Protein AF-0000000076627789 (afdb_homodimer)

Nearest PDB structures (foldseek):
  3mxz-assembly1_A  TM=9.387E-01  e=3.755E-05  Arabidopsis thaliana
  1h7c-assembly1_A  TM=8.375E-01  e=5.832E-05  Homo sapiens
  8i4v-assembly1_B  TM=6.521E-01  e=8.371E-01  Saccharomyces cerevisiae S288C
  6b87-assembly1_A-2  TM=7.604E-01  e=2.966E+00  synthetic construct
  8aud-assembly2_B  TM=5.319E-01  e=3.906E+00  Corynebacterium glutamicum ATCC 13032

pLDDT: mean 92.76, std 5.76, range [71.94, 98.75]

Structure (mmCIF, N/CA/C/O backbone):
data_AF-0000000076627789-model_v1
#
loop_
_entity.id
_entity.type
_entity.pdbx_description
1 polymer 'Tubulin-specific chaperone A'
#
loop_
_atom_site.group_PDB
_atom_site.id
_atom_site.type_symbol
_atom_site.label_atom_id
_atom_site.label_alt_id
_atom_site.label_comp_id
_atom_site.label_asym_id
_atom_site.label_entity_id
_atom_site.label_seq_id
_atom_site.pdbx_PDB_ins_code
_atom_site.Cartn_x
_atom_site.Cartn_y
_atom_site.Cartn_z
_atom_site.occupancy
_atom_site.B_iso_or_equiv
_atom_site.auth_seq_id
_atom_site.auth_comp_id
_atom_site.auth_asym_id
_atom_site.auth_atom_id
_atom_site.pdbx_PDB_model_num
ATOM 1 N N . MET A 1 1 ? -7.152 37.188 28.281 1 74.44 1 MET A N 1
ATOM 2 C CA . MET A 1 1 ? -6.121 36.188 28.562 1 74.44 1 MET A CA 1
ATOM 3 C C . MET A 1 1 ? -6.594 34.781 28.188 1 74.44 1 MET A C 1
ATOM 5 O O . MET A 1 1 ? -5.883 34.062 27.5 1 74.44 1 MET A O 1
ATOM 9 N N . ASP A 1 2 ? -7.867 34.344 28.328 1 82.38 2 ASP A N 1
ATOM 10 C CA . ASP A 1 2 ? -8.414 33 28.078 1 82.38 2 ASP A CA 1
ATOM 11 C C . ASP A 1 2 ? -8.562 32.75 26.578 1 82.38 2 ASP A C 1
ATOM 13 O O . ASP A 1 2 ? -8.289 31.641 26.109 1 82.38 2 ASP A O 1
ATOM 17 N N . ILE A 1 3 ? -8.898 33.844 25.828 1 81.31 3 ILE A N 1
ATOM 18 C CA . ILE A 1 3 ? -9.141 33.688 24.406 1 81.31 3 ILE A CA 1
ATOM 19 C C . ILE A 1 3 ? -7.816 33.438 23.688 1 81.31 3 ILE A C 1
ATOM 21 O O . ILE A 1 3 ? -7.75 32.625 22.766 1 81.31 3 ILE A O 1
ATOM 25 N N . ILE A 1 4 ? -6.785 34.125 24.141 1 77.81 4 ILE A N 1
ATOM 26 C CA . ILE A 1 4 ? -5.469 33.969 23.531 1 77.81 4 ILE A CA 1
ATOM 27 C C . ILE A 1 4 ? -4.961 32.531 23.766 1 77.81 4 ILE A C 1
ATOM 29 O O . ILE A 1 4 ? -4.434 31.906 22.844 1 77.81 4 ILE A O 1
ATOM 33 N N . TYR A 1 5 ? -5.098 32.031 24.938 1 80.94 5 TYR A N 1
ATOM 34 C CA . TYR A 1 5 ? -4.664 30.672 25.266 1 80.94 5 TYR A CA 1
ATOM 35 C C . TYR A 1 5 ? -5.422 29.641 24.438 1 80.94 5 TYR A C 1
ATOM 37 O O . TYR A 1 5 ? -4.84 28.672 23.969 1 80.94 5 TYR A O 1
ATOM 45 N N . LYS A 1 6 ? -6.672 29.891 24.312 1 81 6 LYS A N 1
ATOM 46 C CA . LYS A 1 6 ? -7.496 28.969 23.516 1 81 6 LYS A CA 1
ATOM 47 C C . LYS A 1 6 ? -7.074 28.984 22.047 1 81 6 LYS A C 1
ATOM 49 O O . LYS A 1 6 ? -7.035 27.922 21.406 1 81 6 LYS A O 1
ATOM 54 N N . MET A 1 7 ? -6.781 30.094 21.484 1 81.44 7 MET A N 1
ATOM 55 C CA . MET A 1 7 ? -6.344 30.203 20.094 1 81.44 7 MET A CA 1
ATOM 56 C C . MET A 1 7 ? -5 29.5 19.891 1 81.44 7 MET A C 1
ATOM 58 O O . MET A 1 7 ? -4.785 28.844 18.875 1 81.44 7 MET A O 1
ATOM 62 N N . GLU A 1 8 ? -4.188 29.703 20.859 1 83.69 8 GLU A N 1
ATOM 63 C CA . GLU A 1 8 ? -2.877 29.078 20.797 1 83.69 8 GLU A CA 1
ATOM 64 C C . GLU A 1 8 ? -2.996 27.547 20.828 1 83.69 8 GLU A C 1
ATOM 66 O O . GLU A 1 8 ? -2.305 26.859 20.094 1 83.69 8 GLU A O 1
ATOM 71 N N . ALA A 1 9 ? -3.848 27.078 21.766 1 86.44 9 ALA A N 1
ATOM 72 C CA . ALA A 1 9 ? -4.09 25.641 21.844 1 86.44 9 ALA A CA 1
ATOM 73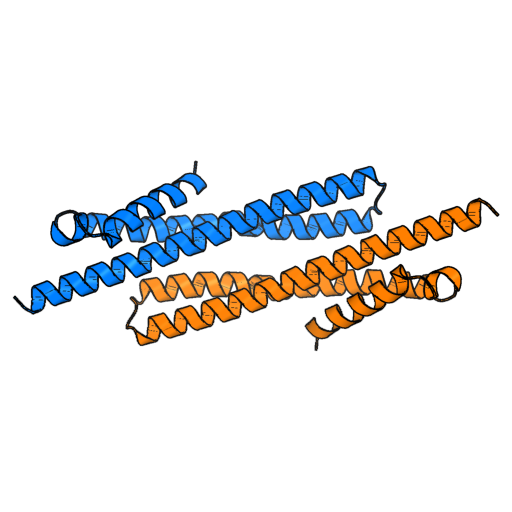 C C . ALA A 1 9 ? -4.691 25.125 20.547 1 86.44 9 ALA A C 1
ATOM 75 O O . ALA A 1 9 ? -4.316 24.047 20.062 1 86.44 9 ALA A O 1
ATOM 76 N N . ASP A 1 10 ? -5.523 25.891 19.984 1 87.81 10 ASP A N 1
ATOM 77 C CA . ASP A 1 10 ? -6.148 25.531 18.719 1 87.81 10 ASP A CA 1
ATOM 78 C C . ASP A 1 10 ? -5.121 25.5 17.578 1 87.81 10 ASP A C 1
ATOM 80 O O . ASP A 1 10 ? -5.152 24.609 16.734 1 87.81 10 ASP A O 1
ATOM 84 N N . ASN A 1 11 ? -4.254 26.469 17.625 1 91.75 11 ASN A N 1
ATOM 85 C CA . ASN A 1 11 ? -3.232 26.531 16.594 1 91.75 11 ASN A CA 1
ATOM 86 C C . ASN A 1 11 ? -2.254 25.359 16.703 1 91.75 11 ASN A C 1
ATOM 88 O O . ASN A 1 11 ? -1.827 24.812 15.688 1 91.75 11 ASN A O 1
ATOM 92 N N . LYS A 1 12 ? -1.924 25 17.906 1 93.25 12 LYS A N 1
ATOM 93 C CA . LYS A 1 12 ? -1.046 23.844 18.094 1 93.25 12 LYS A CA 1
ATOM 94 C C . LYS A 1 12 ? -1.721 22.562 17.625 1 93.25 12 LYS A C 1
ATOM 96 O O . LYS A 1 12 ? -1.08 21.703 17.016 1 93.25 12 LYS A O 1
ATOM 101 N N . ARG A 1 13 ? -2.943 22.5 17.938 1 90.69 13 ARG A N 1
ATOM 102 C CA . ARG A 1 13 ? -3.717 21.344 17.484 1 90.69 13 ARG A CA 1
ATOM 103 C C . ARG A 1 13 ? -3.76 21.281 15.953 1 90.69 13 ARG A C 1
ATOM 105 O O . ARG A 1 13 ? -3.557 20.219 15.367 1 90.69 13 ARG A O 1
ATOM 112 N N . GLN A 1 14 ? -3.992 22.359 15.352 1 91.69 14 GLN A N 1
ATOM 113 C CA . GLN A 1 14 ? -4.035 22.422 13.891 1 91.69 14 GLN A CA 1
ATOM 114 C C . GLN A 1 14 ? -2.676 22.078 13.289 1 91.69 14 GLN A C 1
ATOM 116 O O . GLN A 1 14 ? -2.604 21.375 12.273 1 91.69 14 GLN A O 1
ATOM 121 N N . LEU A 1 15 ? -1.685 22.578 13.961 1 95.69 15 LEU A N 1
ATOM 122 C CA . LEU A 1 15 ? -0.334 22.266 13.508 1 95.69 15 LEU A CA 1
ATOM 123 C C . LEU A 1 15 ? -0.098 20.75 13.516 1 95.69 15 LEU A C 1
ATOM 125 O O . LEU A 1 15 ? 0.427 20.203 12.555 1 95.69 15 LEU A O 1
ATOM 129 N N . LYS A 1 16 ? -0.512 20.156 14.562 1 94.06 16 LYS A N 1
ATOM 130 C CA . LYS A 1 16 ? -0.345 18.719 14.703 1 94.06 16 LYS A CA 1
ATOM 131 C C . LYS A 1 16 ? -1.12 17.969 13.625 1 94.06 16 LYS A C 1
ATOM 133 O O . LYS A 1 16 ? -0.612 17.016 13.039 1 94.06 16 LYS A O 1
ATOM 138 N N . ILE A 1 17 ? -2.258 18.422 13.297 1 92.81 17 ILE A N 1
ATOM 139 C CA . ILE A 1 17 ? -3.115 17.75 12.32 1 92.81 17 ILE A CA 1
ATOM 140 C C . ILE A 1 17 ? -2.488 17.859 10.93 1 92.81 17 ILE A C 1
ATOM 142 O O . ILE A 1 17 ? -2.357 16.859 10.219 1 92.81 17 ILE A O 1
ATOM 146 N N . LYS A 1 18 ? -2.115 19.031 10.594 1 93.69 18 LYS A N 1
ATOM 147 C CA . LYS A 1 18 ? -1.531 19.25 9.273 1 93.69 18 LYS A CA 1
ATOM 148 C C . LYS A 1 18 ? -0.208 18.5 9.133 1 93.69 18 LYS A C 1
ATOM 150 O O . LYS A 1 18 ? 0.071 17.922 8.078 1 93.69 18 LYS A O 1
ATOM 155 N N . SER A 1 19 ? 0.601 18.5 10.188 1 97 19 SER A N 1
ATOM 156 C CA . SER A 1 19 ? 1.847 17.75 10.164 1 97 19 SER A CA 1
ATOM 157 C C . SER A 1 19 ? 1.58 16.25 10.008 1 97 19 SER A C 1
ATOM 159 O O . SER A 1 19 ? 2.283 15.562 9.258 1 97 19 SER A O 1
ATOM 161 N N . GLY A 1 20 ? 0.561 15.773 10.75 1 93.88 20 GLY A N 1
ATOM 162 C CA . GLY A 1 20 ? 0.185 14.375 10.648 1 93.88 20 GLY A CA 1
ATOM 163 C C . GLY A 1 20 ? -0.181 13.961 9.234 1 93.88 20 GLY A C 1
ATOM 164 O O . GLY A 1 20 ? 0.205 12.883 8.773 1 93.88 20 GLY A O 1
ATOM 165 N N . VAL A 1 21 ? -0.88 14.773 8.531 1 92.75 21 VAL A N 1
ATOM 166 C CA . VAL A 1 21 ? -1.272 14.5 7.152 1 92.75 21 VAL A CA 1
ATOM 167 C C . VAL A 1 21 ? -0.029 14.375 6.277 1 92.75 21 VAL A C 1
ATOM 169 O O . VAL A 1 21 ? 0.101 13.414 5.508 1 92.75 21 VAL A O 1
ATOM 172 N N . VAL A 1 22 ? 0.9 15.336 6.402 1 96.94 22 VAL A N 1
ATOM 173 C CA . VAL A 1 22 ? 2.129 15.32 5.617 1 96.94 22 VAL A CA 1
ATOM 174 C C . VAL A 1 22 ? 2.924 14.055 5.926 1 96.94 22 VAL A C 1
ATOM 176 O O . VAL A 1 22 ? 3.4 13.375 5.012 1 96.94 22 VAL A O 1
ATOM 179 N N . LYS A 1 23 ? 3.01 13.711 7.195 1 97.12 23 LYS A N 1
ATOM 180 C CA . LYS A 1 23 ? 3.748 12.523 7.621 1 97.12 23 LYS A CA 1
ATOM 181 C C . LYS A 1 23 ? 3.145 11.258 7.023 1 97.12 23 LYS A C 1
ATOM 183 O O . LYS A 1 23 ? 3.867 10.398 6.512 1 97.12 23 LYS A O 1
ATOM 188 N N . ARG A 1 24 ? 1.858 11.195 7.059 1 93.31 24 ARG A N 1
ATOM 189 C CA . ARG A 1 24 ? 1.157 10.008 6.57 1 93.31 24 ARG A CA 1
ATOM 190 C C . ARG A 1 24 ? 1.341 9.844 5.066 1 93.31 24 ARG A C 1
ATOM 192 O O . ARG A 1 24 ? 1.606 8.742 4.586 1 93.31 24 ARG A O 1
ATOM 199 N N . ILE A 1 25 ? 1.238 10.906 4.285 1 94.75 25 ILE A N 1
ATOM 200 C CA . ILE A 1 25 ? 1.375 10.812 2.834 1 94.75 25 ILE A CA 1
ATOM 201 C C . ILE A 1 25 ? 2.824 10.508 2.471 1 94.75 25 ILE A C 1
ATOM 203 O O . ILE A 1 25 ? 3.088 9.758 1.524 1 94.75 25 ILE A O 1
ATOM 207 N N . THR A 1 26 ? 3.719 11.047 3.275 1 97.75 26 THR A N 1
ATOM 208 C CA . THR A 1 26 ? 5.129 10.727 3.07 1 97.75 26 THR A CA 1
ATOM 209 C C . THR A 1 26 ? 5.375 9.234 3.248 1 97.75 26 THR A C 1
ATOM 211 O O . THR A 1 26 ? 6.039 8.602 2.42 1 97.75 26 THR A O 1
ATOM 214 N N . ARG A 1 27 ? 4.777 8.688 4.266 1 95.25 27 ARG A N 1
ATOM 215 C CA . ARG A 1 27 ? 4.922 7.254 4.512 1 95.25 27 ARG A CA 1
ATOM 216 C C . ARG A 1 27 ? 4.309 6.438 3.383 1 95.25 27 ARG A C 1
ATOM 218 O O . ARG A 1 27 ? 4.848 5.398 2.994 1 95.25 27 ARG A O 1
ATOM 225 N N . GLU A 1 28 ? 3.154 6.895 2.945 1 92.69 28 GLU A N 1
ATOM 226 C CA . GLU A 1 28 ? 2.529 6.227 1.806 1 92.69 28 GLU A CA 1
ATOM 227 C C . GLU A 1 28 ? 3.463 6.207 0.598 1 92.69 28 GLU A C 1
ATOM 229 O O . GLU A 1 28 ? 3.676 5.156 -0.012 1 92.69 28 GLU A O 1
ATOM 234 N N . HIS A 1 29 ? 4.039 7.328 0.292 1 95.88 29 HIS A N 1
ATOM 235 C CA . HIS A 1 29 ? 4.996 7.426 -0.803 1 95.88 29 HIS A CA 1
ATOM 236 C C . HIS A 1 29 ? 6.168 6.469 -0.602 1 95.88 29 HIS A C 1
ATOM 238 O O . HIS A 1 29 ? 6.512 5.703 -1.507 1 95.88 29 HIS A O 1
ATOM 244 N N . ASP A 1 30 ? 6.711 6.453 0.547 1 96.62 30 ASP A N 1
ATOM 245 C CA . ASP A 1 30 ? 7.875 5.617 0.84 1 96.62 30 ASP A CA 1
ATOM 246 C C . ASP A 1 30 ? 7.527 4.137 0.723 1 96.62 30 ASP A C 1
ATOM 248 O O . ASP A 1 30 ? 8.344 3.338 0.253 1 96.62 30 ASP A O 1
ATOM 252 N N . SER A 1 31 ? 6.383 3.809 1.169 1 93.5 31 SER A N 1
ATOM 253 C CA . SER A 1 31 ? 5.918 2.43 1.051 1 93.5 31 SER A CA 1
ATOM 254 C C . SER A 1 31 ? 5.84 1.994 -0.408 1 93.5 31 SER A C 1
ATOM 256 O O . SER A 1 31 ? 6.266 0.89 -0.756 1 93.5 31 SER A O 1
ATOM 258 N N . TYR A 1 32 ? 5.309 2.881 -1.254 1 93.56 32 TYR A N 1
ATOM 259 C CA . TYR A 1 32 ? 5.215 2.557 -2.674 1 93.56 32 TYR A CA 1
ATOM 260 C C . TYR A 1 32 ? 6.598 2.391 -3.291 1 93.56 32 TYR A C 1
ATOM 262 O O . TYR A 1 32 ? 6.816 1.489 -4.102 1 93.56 32 TYR A O 1
ATOM 270 N N . GLN A 1 33 ? 7.516 3.199 -2.887 1 96.06 33 GLN A N 1
ATOM 271 C CA . GLN A 1 33 ? 8.883 3.086 -3.398 1 96.06 33 GLN A CA 1
ATOM 272 C C . GLN A 1 33 ? 9.5 1.742 -3.021 1 96.06 33 GLN A C 1
ATOM 274 O O . GLN A 1 33 ? 10.125 1.087 -3.854 1 96.06 33 GLN A O 1
ATOM 279 N N . LYS A 1 34 ? 9.281 1.37 -1.771 1 96.19 34 LYS A N 1
ATOM 280 C CA . LYS A 1 34 ? 9.789 0.083 -1.311 1 96.19 34 LYS A CA 1
ATOM 281 C C . LYS A 1 34 ? 9.156 -1.069 -2.086 1 96.19 34 LYS A C 1
ATOM 283 O O . LYS A 1 34 ? 9.844 -2.014 -2.479 1 96.19 34 LYS A O 1
ATOM 288 N N . GLU A 1 35 ? 7.855 -0.955 -2.303 1 93.12 35 GLU A N 1
ATOM 289 C CA . GLU A 1 35 ? 7.152 -1.984 -3.061 1 93.12 35 GLU A CA 1
ATOM 290 C C . GLU A 1 35 ? 7.672 -2.068 -4.492 1 93.12 35 GLU A C 1
ATOM 292 O O . GLU A 1 35 ? 7.855 -3.162 -5.031 1 93.12 35 GLU A O 1
ATOM 297 N N . ILE A 1 36 ? 7.91 -0.986 -5.094 1 95.75 36 ILE A N 1
ATOM 298 C CA . ILE A 1 36 ? 8.43 -0.934 -6.457 1 95.75 36 ILE A CA 1
ATOM 299 C C . ILE A 1 36 ? 9.766 -1.668 -6.531 1 95.75 36 ILE A C 1
ATOM 301 O O . ILE A 1 36 ? 9.961 -2.521 -7.398 1 95.75 36 ILE A O 1
ATOM 305 N N . GLN A 1 37 ? 10.617 -1.362 -5.59 1 97 37 GLN A N 1
ATOM 306 C CA . GLN A 1 37 ? 11.93 -2 -5.59 1 97 37 GLN A CA 1
ATOM 307 C C . GLN A 1 37 ? 11.805 -3.508 -5.375 1 97 37 GLN A C 1
ATOM 309 O O . GLN A 1 37 ? 12.477 -4.289 -6.051 1 97 37 GLN A O 1
ATOM 314 N N . LYS A 1 38 ? 10.977 -3.896 -4.465 1 94.69 38 LYS A N 1
ATOM 315 C CA . LYS A 1 38 ? 10.75 -5.316 -4.203 1 94.69 38 LYS A CA 1
ATOM 316 C C . LYS A 1 38 ? 10.258 -6.031 -5.457 1 94.69 38 LYS A C 1
ATOM 318 O O . LYS A 1 38 ? 10.719 -7.133 -5.77 1 94.69 38 LYS A O 1
ATOM 323 N N . ASP A 1 39 ? 9.297 -5.398 -6.215 1 93.38 39 ASP A N 1
ATOM 324 C CA . ASP A 1 39 ? 8.727 -6.004 -7.418 1 93.38 39 ASP A CA 1
ATOM 325 C C . ASP A 1 39 ? 9.766 -6.082 -8.539 1 93.38 39 ASP A C 1
ATOM 327 O O . ASP A 1 39 ? 9.82 -7.074 -9.266 1 93.38 39 ASP A O 1
ATOM 331 N N . LYS A 1 40 ? 10.562 -5.07 -8.609 1 95.88 40 LYS A N 1
ATOM 332 C CA . LYS A 1 40 ? 11.633 -5.102 -9.609 1 95.88 40 LYS A CA 1
ATOM 333 C C . LYS A 1 40 ? 12.602 -6.254 -9.336 1 95.88 40 LYS A C 1
ATOM 335 O O . LYS A 1 40 ? 12.977 -6.98 -10.258 1 95.88 40 LYS A O 1
ATOM 340 N N . ASP A 1 41 ? 12.93 -6.457 -8.062 1 95.5 41 ASP A N 1
ATOM 341 C CA . ASP A 1 41 ? 13.805 -7.559 -7.68 1 95.5 41 ASP A CA 1
ATOM 342 C C . ASP A 1 41 ? 13.164 -8.906 -7.988 1 95.5 41 ASP A C 1
ATOM 344 O O . ASP A 1 41 ? 13.836 -9.828 -8.453 1 95.5 41 ASP A O 1
ATOM 348 N N . ARG A 1 42 ? 11.891 -8.969 -7.766 1 91.44 42 ARG A N 1
ATOM 349 C CA . ARG A 1 42 ? 11.148 -10.203 -8.023 1 91.44 42 ARG A CA 1
ATOM 350 C C . ARG A 1 42 ? 11.133 -10.523 -9.516 1 91.44 42 ARG A C 1
ATOM 352 O O . ARG A 1 42 ? 11.344 -11.672 -9.914 1 91.44 42 ARG A O 1
ATOM 359 N N . ILE A 1 43 ? 10.898 -9.531 -10.32 1 93.5 43 ILE A N 1
ATOM 360 C CA . ILE A 1 43 ? 10.859 -9.695 -11.766 1 93.5 43 ILE A CA 1
ATOM 361 C C . ILE A 1 43 ? 12.227 -10.148 -12.273 1 93.5 43 ILE A C 1
ATOM 36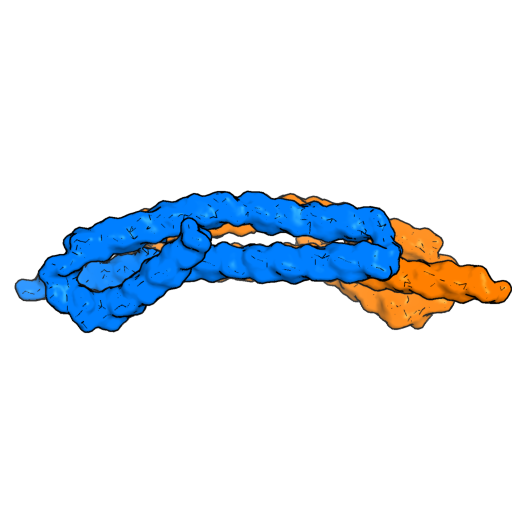3 O O . ILE A 1 43 ? 12.32 -11.039 -13.117 1 93.5 43 ILE A O 1
ATOM 367 N N . GLU A 1 44 ? 13.281 -9.547 -11.727 1 93.62 44 GLU A N 1
ATOM 368 C CA . GLU A 1 44 ? 14.633 -9.922 -12.117 1 93.62 44 GLU A CA 1
ATOM 369 C C . GLU A 1 44 ? 14.93 -11.375 -11.758 1 93.62 44 GLU A C 1
ATOM 371 O O . GLU A 1 44 ? 15.5 -12.117 -12.555 1 93.62 44 GLU A O 1
ATOM 376 N N . LYS A 1 45 ? 14.492 -11.781 -10.625 1 90.81 45 LYS A N 1
ATOM 377 C CA . LYS A 1 45 ? 14.711 -13.156 -10.188 1 90.81 45 LYS A CA 1
ATOM 378 C C . LYS A 1 45 ? 13.938 -14.141 -11.062 1 90.81 45 LYS A C 1
ATOM 380 O O . LYS A 1 45 ? 14.438 -15.227 -11.375 1 90.81 45 LYS A O 1
ATOM 385 N N . LEU A 1 46 ? 12.688 -13.766 -11.492 1 87.75 46 LEU A N 1
ATOM 386 C CA . LEU A 1 46 ? 11.883 -14.609 -12.375 1 87.75 46 LEU A CA 1
ATOM 387 C C . LEU A 1 46 ? 12.531 -14.727 -13.75 1 87.75 46 LEU A C 1
ATOM 389 O O . LEU A 1 46 ? 12.539 -15.797 -14.352 1 87.75 46 LEU A O 1
ATOM 393 N N . ARG A 1 47 ? 13.094 -13.633 -14.18 1 90 47 ARG A N 1
ATOM 394 C CA . ARG A 1 47 ? 13.773 -13.633 -15.477 1 90 47 ARG A CA 1
ATOM 395 C C . ARG A 1 47 ? 15 -14.539 -15.445 1 90 47 ARG A C 1
ATOM 397 O O . ARG A 1 47 ? 15.25 -15.281 -16.391 1 90 47 ARG A O 1
ATOM 404 N N . ASP A 1 48 ? 15.68 -14.602 -14.328 1 89.19 48 ASP A N 1
ATOM 405 C CA . ASP A 1 48 ? 16.922 -15.367 -14.18 1 89.19 48 ASP A CA 1
ATOM 406 C C . ASP A 1 48 ? 16.625 -16.859 -14.062 1 89.19 48 ASP A C 1
ATOM 408 O O . ASP A 1 48 ? 17.484 -17.688 -14.391 1 89.19 48 ASP A O 1
ATOM 412 N N . ASN A 1 49 ? 15.406 -17.156 -13.688 1 82.56 49 ASN A N 1
ATOM 413 C CA . ASN A 1 49 ? 15.07 -18.562 -13.445 1 82.56 49 ASN A CA 1
ATOM 414 C C . ASN A 1 49 ? 14.102 -19.094 -14.5 1 82.56 49 ASN A C 1
ATOM 416 O O . ASN A 1 49 ? 13.383 -20.062 -14.25 1 82.56 49 ASN A O 1
ATOM 420 N N . ASN A 1 50 ? 14.094 -18.312 -15.641 1 74.44 50 ASN A N 1
ATOM 421 C CA . ASN A 1 50 ? 13.227 -18.703 -16.75 1 74.44 50 ASN A CA 1
ATOM 422 C C . ASN A 1 50 ? 11.773 -18.844 -16.312 1 74.44 50 AS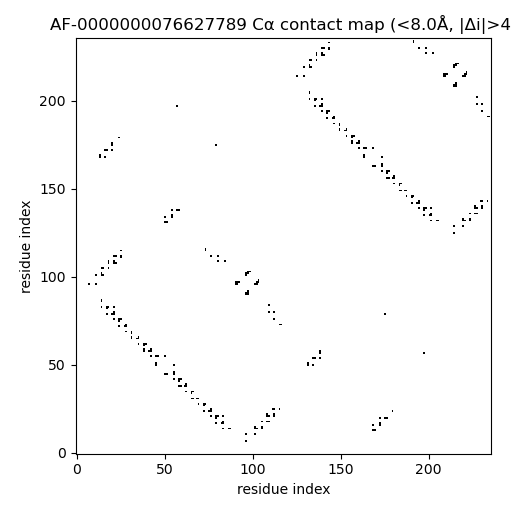N A C 1
ATOM 424 O O . ASN A 1 50 ? 11.117 -19.828 -16.656 1 74.44 50 ASN A O 1
ATOM 428 N N . GLY A 1 51 ? 11.523 -17.922 -15.344 1 71.94 51 GLY A N 1
ATOM 429 C CA . GLY A 1 51 ? 10.117 -17.875 -14.984 1 71.94 51 GLY A CA 1
ATOM 430 C C . GLY A 1 51 ? 9.203 -17.641 -16.172 1 71.94 51 GLY A C 1
ATOM 431 O O . GLY A 1 51 ? 9.656 -17.188 -17.234 1 71.94 51 GLY A O 1
ATOM 432 N N . GLY A 1 52 ? 8.062 -18.281 -16.391 1 77.5 52 GLY A N 1
ATOM 433 C CA . GLY A 1 52 ? 7.129 -18.188 -17.5 1 77.5 52 GLY A CA 1
ATOM 434 C C . GLY A 1 52 ? 6.738 -16.766 -17.844 1 77.5 52 GLY A C 1
ATOM 435 O O . GLY A 1 52 ? 6.637 -15.922 -16.953 1 77.5 52 GLY A O 1
ATOM 436 N N . GLU A 1 53 ? 6.812 -16.438 -19.109 1 86.12 53 GLU A N 1
ATOM 437 C CA . GLU A 1 53 ? 6.477 -15.125 -19.641 1 86.12 53 GLU A CA 1
ATOM 438 C C . GLU A 1 53 ? 5.176 -14.602 -19.031 1 86.12 53 GLU A C 1
ATOM 440 O O . GLU A 1 53 ? 5.07 -13.422 -18.703 1 86.12 53 GLU A O 1
ATOM 445 N N . HIS A 1 54 ? 4.309 -15.477 -18.828 1 85.88 54 HIS A N 1
ATOM 446 C CA . HIS A 1 54 ? 3.012 -15.086 -18.281 1 85.88 54 HIS A CA 1
ATOM 447 C C . HIS A 1 54 ? 3.143 -14.57 -16.859 1 85.88 54 HIS A C 1
ATOM 449 O O . HIS A 1 54 ? 2.562 -13.547 -16.5 1 85.88 54 HIS A O 1
ATOM 455 N N . ALA A 1 55 ? 3.953 -15.281 -16.047 1 83.81 55 ALA A N 1
ATOM 456 C CA . ALA A 1 55 ? 4.164 -14.875 -14.664 1 83.81 55 ALA A CA 1
ATOM 457 C C . ALA A 1 55 ? 4.871 -13.531 -14.586 1 83.81 55 ALA A C 1
ATOM 459 O O . ALA A 1 55 ? 4.512 -12.672 -13.773 1 83.81 55 ALA A O 1
ATOM 460 N N . ILE A 1 56 ? 5.824 -13.352 -15.438 1 90.5 56 ILE A N 1
ATOM 461 C CA . ILE A 1 56 ? 6.578 -12.102 -15.484 1 90.5 56 ILE A CA 1
ATOM 462 C C . ILE A 1 56 ? 5.652 -10.953 -15.875 1 90.5 56 ILE A C 1
ATOM 464 O O . ILE A 1 56 ? 5.676 -9.891 -15.242 1 90.5 56 ILE A O 1
ATOM 468 N N . ARG A 1 57 ? 4.848 -11.211 -16.828 1 90.56 57 ARG A N 1
ATOM 469 C CA . ARG A 1 57 ? 3.896 -10.195 -17.266 1 90.56 57 ARG A CA 1
ATOM 470 C C . ARG A 1 57 ? 2.949 -9.805 -16.141 1 90.56 57 ARG A C 1
ATOM 472 O O . ARG A 1 57 ? 2.67 -8.625 -15.93 1 90.56 57 ARG A O 1
ATOM 479 N N . LYS A 1 58 ? 2.516 -10.773 -15.414 1 87.12 58 LYS A N 1
ATOM 480 C CA . LYS A 1 58 ? 1.62 -10.508 -14.297 1 87.12 58 LYS A CA 1
ATOM 481 C C . LYS A 1 58 ? 2.316 -9.68 -13.219 1 87.12 58 LYS A C 1
ATOM 483 O O . LYS A 1 58 ? 1.73 -8.742 -12.672 1 87.12 58 LYS A O 1
ATOM 488 N N . GLN A 1 59 ? 3.557 -9.938 -12.969 1 90.25 59 GLN A N 1
ATOM 489 C CA . GLN A 1 59 ? 4.324 -9.172 -11.992 1 90.25 59 GLN A CA 1
ATOM 490 C C . GLN A 1 59 ? 4.582 -7.75 -12.484 1 90.25 59 GLN A C 1
ATOM 492 O O . GLN A 1 59 ? 4.512 -6.797 -11.711 1 90.25 59 GLN A O 1
ATOM 497 N N . GLU A 1 60 ? 4.805 -7.676 -13.727 1 92.88 60 GLU A N 1
ATOM 498 C CA . GLU A 1 60 ? 5 -6.359 -14.32 1 92.88 60 GLU A CA 1
ATOM 499 C C . GLU A 1 60 ? 3.734 -5.516 -14.219 1 92.88 60 GLU A C 1
ATOM 501 O O . GLU A 1 60 ? 3.803 -4.305 -13.984 1 92.88 60 GLU A O 1
ATOM 506 N N . GLU A 1 61 ? 2.602 -6.117 -14.406 1 89 61 GLU A N 1
ATOM 507 C CA . GLU A 1 61 ? 1.336 -5.41 -14.234 1 89 61 GLU A CA 1
ATOM 508 C C . GLU A 1 61 ? 1.181 -4.895 -12.805 1 89 61 GLU A C 1
ATOM 510 O O . GLU A 1 61 ? 0.747 -3.758 -12.594 1 89 61 GLU A O 1
ATOM 515 N N . VAL A 1 62 ? 1.581 -5.727 -11.875 1 87 62 VAL A N 1
ATOM 516 C CA . VAL A 1 62 ? 1.526 -5.328 -10.469 1 87 62 VAL A CA 1
ATOM 517 C C . VAL A 1 62 ? 2.447 -4.133 -10.234 1 87 62 VAL A C 1
ATOM 519 O O . VAL A 1 62 ? 2.059 -3.162 -9.586 1 87 62 VAL A O 1
ATOM 522 N N . LEU A 1 63 ? 3.645 -4.199 -10.797 1 92.81 63 LEU A N 1
ATOM 523 C CA . LEU A 1 63 ? 4.621 -3.127 -10.672 1 92.81 63 LEU A CA 1
ATOM 524 C C . LEU A 1 63 ? 4.086 -1.831 -11.273 1 92.81 63 LEU A C 1
ATOM 526 O O . LEU A 1 63 ? 4.172 -0.771 -10.648 1 92.81 63 LEU A O 1
ATOM 530 N N . GLN A 1 64 ? 3.469 -1.92 -12.414 1 93.38 64 GLN A N 1
ATOM 531 C CA . GLN A 1 64 ? 2.959 -0.742 -13.102 1 93.38 64 GLN A CA 1
ATOM 532 C C . GLN A 1 64 ? 1.84 -0.076 -12.312 1 93.38 64 GLN A C 1
ATOM 534 O O . GLN A 1 64 ? 1.736 1.152 -12.281 1 93.38 64 GLN A O 1
ATOM 539 N N . GLU A 1 65 ? 1.108 -0.845 -11.672 1 87.19 65 GLU A N 1
ATOM 540 C CA . GLU A 1 65 ? 0.036 -0.306 -10.836 1 87.19 65 GLU A CA 1
ATOM 541 C C . GLU A 1 65 ? 0.595 0.516 -9.68 1 87.19 65 GLU A C 1
ATOM 543 O O . GLU A 1 65 ? 0.056 1.573 -9.344 1 87.19 65 GLU A O 1
ATOM 548 N N . THR A 1 66 ? 1.621 -0 -9.109 1 89.56 66 THR A N 1
ATOM 549 C CA . THR A 1 66 ? 2.25 0.732 -8.016 1 89.56 66 THR A CA 1
ATOM 550 C C . THR A 1 66 ? 2.885 2.023 -8.523 1 89.56 66 THR A C 1
ATOM 552 O O . THR A 1 66 ? 2.74 3.078 -7.898 1 89.56 66 THR A O 1
ATOM 555 N N . ILE A 1 67 ? 3.518 1.974 -9.672 1 94.69 67 ILE A N 1
ATOM 556 C CA . ILE A 1 67 ? 4.184 3.127 -10.273 1 94.69 67 ILE A CA 1
ATOM 557 C C . ILE A 1 67 ? 3.154 4.215 -10.578 1 94.69 67 ILE A C 1
ATOM 559 O O . ILE A 1 67 ? 3.428 5.402 -10.398 1 94.69 67 ILE A O 1
ATOM 563 N N . GLN A 1 68 ? 1.99 3.842 -10.945 1 91.56 68 GLN A N 1
ATOM 564 C CA . GLN A 1 68 ? 0.952 4.785 -11.352 1 91.56 68 GLN A CA 1
ATOM 565 C C . GLN A 1 68 ? 0.443 5.586 -10.156 1 91.56 68 GLN A C 1
ATOM 567 O O . GLN A 1 68 ? -0.189 6.633 -10.328 1 91.56 68 GLN A O 1
ATOM 572 N N . MET A 1 69 ? 0.728 5.113 -8.922 1 89.81 69 MET A N 1
ATOM 573 C CA . MET A 1 69 ? 0.252 5.801 -7.723 1 89.81 69 MET A CA 1
ATOM 574 C C . MET A 1 69 ? 1.22 6.902 -7.309 1 89.81 69 MET A C 1
ATOM 576 O O . MET A 1 69 ? 0.862 7.789 -6.527 1 89.81 69 MET A O 1
ATOM 580 N N . ILE A 1 70 ? 2.373 6.906 -7.879 1 94.81 70 ILE A N 1
ATOM 581 C CA . ILE A 1 70 ? 3.443 7.777 -7.41 1 94.81 70 ILE A CA 1
ATOM 582 C C . ILE A 1 70 ? 3.109 9.234 -7.742 1 94.81 70 ILE A C 1
ATOM 584 O O . ILE A 1 70 ? 3.123 10.094 -6.863 1 94.81 70 ILE A O 1
ATOM 588 N N . PRO A 1 71 ? 2.758 9.562 -8.953 1 95.12 71 PRO A N 1
ATOM 589 C CA . PRO A 1 71 ? 2.508 10.961 -9.297 1 95.12 71 PRO A CA 1
ATOM 590 C C . PRO A 1 71 ? 1.377 11.578 -8.477 1 95.12 71 PRO A C 1
ATOM 592 O O . PRO A 1 71 ? 1.505 12.703 -7.984 1 95.12 71 PRO A O 1
ATOM 595 N N . ASN A 1 72 ? 0.303 10.859 -8.32 1 91.19 72 ASN A N 1
ATOM 596 C CA . ASN A 1 72 ? -0.823 11.367 -7.539 1 91.19 72 ASN A CA 1
ATOM 597 C C . ASN A 1 72 ? -0.455 11.539 -6.07 1 91.19 72 ASN A C 1
ATOM 599 O O . ASN A 1 72 ? -0.827 12.539 -5.445 1 91.19 72 ASN A O 1
ATOM 603 N N . THR A 1 73 ? 0.295 10.562 -5.57 1 93.44 73 THR A N 1
ATOM 604 C CA . THR A 1 73 ? 0.739 10.648 -4.184 1 93.44 73 THR A CA 1
ATOM 605 C C . THR A 1 73 ? 1.65 11.859 -3.984 1 93.44 73 THR A C 1
ATOM 607 O O . THR A 1 73 ? 1.5 12.602 -3.014 1 93.44 73 THR A O 1
ATOM 610 N N . LYS A 1 74 ? 2.518 12.086 -4.91 1 96.44 74 LYS A N 1
ATOM 611 C CA . LYS A 1 74 ? 3.422 13.227 -4.828 1 96.44 74 LYS A CA 1
ATOM 612 C C . LYS A 1 74 ? 2.654 14.547 -4.902 1 96.44 74 LYS A C 1
ATOM 614 O O . LYS A 1 74 ? 2.975 15.5 -4.188 1 96.44 74 LYS A O 1
ATOM 619 N N . LYS A 1 75 ? 1.674 14.547 -5.758 1 95.44 75 LYS A N 1
ATOM 620 C CA . LYS A 1 75 ? 0.858 15.75 -5.863 1 95.44 75 LYS A CA 1
ATOM 621 C C . LYS A 1 75 ? 0.124 16.031 -4.559 1 95.44 75 LYS A C 1
ATOM 623 O O . LYS A 1 75 ? 0.104 17.172 -4.086 1 95.44 75 LYS A O 1
ATOM 628 N N . ARG A 1 76 ? -0.438 15.016 -3.939 1 93.31 76 ARG A N 1
ATOM 629 C CA . ARG A 1 76 ? -1.13 15.172 -2.664 1 93.31 76 ARG A CA 1
ATOM 630 C C . ARG A 1 76 ? -0.168 15.609 -1.566 1 93.31 76 ARG A C 1
ATOM 632 O O . ARG A 1 76 ? -0.521 16.438 -0.716 1 93.31 76 ARG A O 1
ATOM 639 N N . LEU A 1 77 ? 1.015 15.055 -1.608 1 96.62 77 LEU A N 1
ATOM 640 C CA . LEU A 1 77 ? 2.021 15.422 -0.62 1 96.62 77 LEU A CA 1
ATOM 641 C C . LEU A 1 77 ? 2.412 16.891 -0.765 1 96.62 77 LEU A C 1
ATOM 643 O O . LEU A 1 77 ? 2.541 17.609 0.232 1 96.62 77 LEU A O 1
ATOM 647 N N . GLN A 1 78 ? 2.523 17.266 -2.006 1 97.31 78 GLN A N 1
ATOM 648 C CA . GLN A 1 78 ? 2.869 18.656 -2.264 1 97.31 78 GLN A CA 1
ATOM 649 C C . GLN A 1 78 ? 1.8 19.594 -1.719 1 97.31 78 GLN A C 1
ATOM 651 O O . GLN A 1 78 ? 2.117 20.594 -1.07 1 97.31 78 GLN A O 1
ATOM 656 N N . ASP A 1 79 ? 0.574 19.266 -2.004 1 95.44 79 ASP A N 1
ATOM 657 C CA . ASP A 1 79 ? -0.532 20.094 -1.533 1 95.44 79 ASP A CA 1
ATOM 658 C C . ASP A 1 79 ? -0.563 20.156 -0.008 1 95.44 79 ASP A C 1
ATOM 660 O O . ASP A 1 79 ? -0.751 21.234 0.574 1 95.44 79 ASP A O 1
ATOM 664 N N . ALA A 1 80 ? -0.392 19.047 0.65 1 95.44 80 ALA A N 1
ATOM 665 C CA . ALA A 1 80 ? -0.408 18.984 2.109 1 95.44 80 ALA A CA 1
ATOM 666 C C . ALA A 1 80 ? 0.775 19.734 2.707 1 95.44 80 ALA A C 1
ATOM 668 O O . ALA A 1 80 ? 0.632 20.422 3.719 1 95.44 80 ALA A O 1
ATOM 669 N N . LEU A 1 81 ? 1.921 19.578 2.072 1 98.06 81 LEU A N 1
ATOM 670 C CA . LEU A 1 81 ? 3.127 20.266 2.527 1 98.06 81 LEU A CA 1
ATOM 671 C C . LEU A 1 81 ? 2.967 21.781 2.428 1 98.06 81 LEU A C 1
ATOM 673 O O . LEU A 1 81 ? 3.34 22.5 3.348 1 98.06 81 LEU A O 1
ATOM 677 N N . GLU A 1 82 ? 2.379 22.188 1.297 1 97.56 82 GLU A N 1
ATOM 678 C CA . GLU A 1 82 ? 2.123 23.609 1.123 1 97.56 82 GLU A CA 1
ATOM 679 C C . GLU A 1 82 ? 1.174 24.141 2.195 1 97.56 82 GLU A C 1
ATOM 681 O O . GLU A 1 82 ? 1.397 25.203 2.758 1 97.56 82 GLU A O 1
ATOM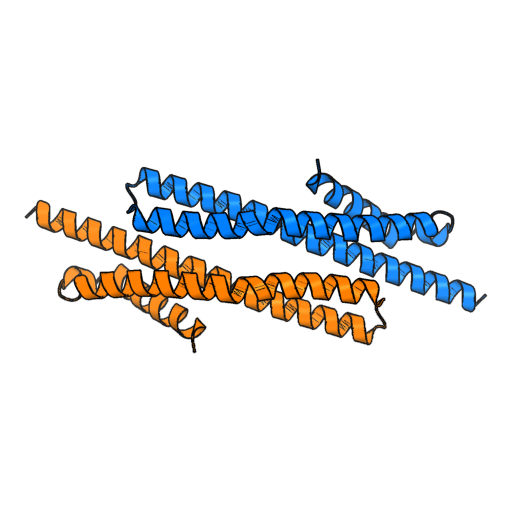 686 N N . ASP A 1 83 ? 0.167 23.391 2.512 1 95.62 83 ASP A N 1
ATOM 687 C CA . ASP A 1 83 ? -0.793 23.766 3.545 1 95.62 83 ASP A CA 1
ATOM 688 C C . ASP A 1 83 ? -0.114 23.891 4.906 1 95.62 83 ASP A C 1
ATOM 690 O O . ASP A 1 83 ? -0.319 24.875 5.621 1 95.62 83 ASP A O 1
ATOM 694 N N . LEU A 1 84 ? 0.701 22.969 5.27 1 97.31 84 LEU A N 1
ATOM 695 C CA . LEU A 1 84 ? 1.427 22.984 6.535 1 97.31 84 LEU A CA 1
ATOM 696 C C . LEU A 1 84 ? 2.391 24.172 6.598 1 97.31 84 LEU A C 1
ATOM 698 O O . LEU A 1 84 ? 2.406 24.906 7.582 1 97.31 84 LEU A O 1
ATOM 702 N N . CYS A 1 85 ? 3.07 24.359 5.539 1 98.44 85 CYS A N 1
ATOM 703 C CA . CYS A 1 85 ? 4.059 25.422 5.508 1 98.44 85 CYS A CA 1
ATOM 704 C C . CYS A 1 85 ? 3.385 26.797 5.59 1 98.44 85 CYS A C 1
ATOM 706 O O . CYS A 1 85 ? 3.871 27.688 6.281 1 98.44 85 CYS A O 1
ATOM 708 N N . ASN A 1 86 ? 2.256 26.953 4.879 1 97.88 86 ASN A N 1
ATOM 709 C CA . ASN A 1 86 ? 1.508 28.203 4.957 1 97.88 86 ASN A CA 1
ATOM 710 C C . ASN A 1 86 ? 0.996 28.453 6.371 1 97.88 86 ASN A C 1
ATOM 712 O O . ASN A 1 86 ? 1.06 29.578 6.859 1 97.88 86 ASN A O 1
ATOM 716 N N . PHE A 1 87 ? 0.518 27.391 6.996 1 96.81 87 PHE A N 1
ATOM 717 C CA . PHE A 1 87 ? 0.041 27.531 8.367 1 96.81 87 PHE A CA 1
ATOM 718 C C . PHE A 1 87 ? 1.177 27.938 9.297 1 96.81 87 PHE A C 1
ATOM 720 O O . PHE A 1 87 ? 1.005 28.812 10.148 1 96.81 87 PHE A O 1
ATOM 727 N N . MET A 1 88 ? 2.334 27.328 9.086 1 98.12 88 MET A N 1
ATOM 728 C CA . MET A 1 88 ? 3.49 27.641 9.922 1 98.12 88 MET A CA 1
ATOM 729 C C . MET A 1 88 ? 3.945 29.078 9.695 1 98.12 88 MET A C 1
ATOM 731 O O . MET A 1 88 ? 4.25 29.797 10.648 1 98.12 88 MET A O 1
ATOM 735 N N . LYS A 1 89 ? 3.898 29.5 8.477 1 98.19 89 LYS A N 1
ATOM 736 C CA . LYS A 1 89 ? 4.27 30.875 8.156 1 98.19 89 LYS A CA 1
ATOM 737 C C . LYS A 1 89 ? 3.336 31.859 8.836 1 98.19 89 LYS A C 1
ATOM 739 O O . LYS A 1 89 ? 3.787 32.875 9.383 1 98.19 89 LYS A O 1
ATOM 744 N N . GLU A 1 90 ? 2.068 31.578 8.898 1 96.94 90 GLU A N 1
ATOM 745 C CA . GLU A 1 90 ? 1.064 32.438 9.5 1 96.94 90 GLU A CA 1
ATOM 746 C C . GLU A 1 90 ? 1.232 32.531 11.016 1 96.94 90 GLU A C 1
ATOM 748 O O . GLU A 1 90 ? 0.701 33.438 11.664 1 96.94 90 GLU A O 1
ATOM 753 N N . ASN A 1 91 ? 1.989 31.547 11.531 1 96.31 91 ASN A N 1
ATOM 754 C CA . ASN A 1 91 ? 2.084 31.453 12.984 1 96.31 91 ASN A CA 1
ATOM 755 C C . ASN A 1 91 ? 3.527 31.594 13.461 1 96.31 91 ASN A C 1
ATOM 757 O O . ASN A 1 91 ? 3.834 31.297 14.617 1 96.31 91 ASN A O 1
ATOM 761 N N . ASP A 1 92 ? 4.426 32.094 12.547 1 96.5 92 ASP A N 1
ATOM 762 C CA . ASP A 1 92 ? 5.852 32.062 12.852 1 96.5 92 ASP A CA 1
ATOM 763 C C . ASP A 1 92 ? 6.262 33.25 13.695 1 96.5 92 ASP A C 1
ATOM 765 O O . ASP A 1 92 ? 7.445 33.469 13.969 1 96.5 92 ASP A O 1
ATOM 769 N N . THR A 1 93 ? 5.266 34.156 14.188 1 95.81 93 THR A N 1
ATOM 770 C CA . THR A 1 93 ? 5.582 35.281 15.062 1 95.81 93 THR A CA 1
ATOM 771 C C . THR A 1 93 ? 5.18 34.969 16.5 1 95.81 93 THR A C 1
ATOM 773 O O . THR A 1 93 ? 5.461 35.75 17.406 1 95.81 93 THR A O 1
ATOM 776 N N . ASP A 1 94 ? 4.488 33.875 16.703 1 94.94 94 ASP A N 1
ATOM 777 C CA . ASP A 1 94 ? 4.082 33.438 18.031 1 94.94 94 ASP A CA 1
ATOM 778 C C . ASP A 1 94 ? 5.203 32.656 18.734 1 94.94 94 ASP A C 1
ATOM 780 O O . ASP A 1 94 ? 5.465 31.5 18.406 1 94.94 94 ASP A O 1
ATOM 784 N N . GLN A 1 95 ? 5.773 33.25 19.703 1 94.75 95 GLN A N 1
ATOM 785 C CA . GLN A 1 95 ? 6.949 32.688 20.359 1 94.75 95 GLN A CA 1
ATOM 786 C C . GLN A 1 95 ? 6.613 31.375 21.078 1 94.75 95 GLN A C 1
ATOM 788 O O . GLN A 1 95 ? 7.426 30.453 21.109 1 94.75 95 GLN A O 1
ATOM 793 N N . GLU A 1 96 ? 5.484 31.266 21.641 1 93.69 96 GLU A N 1
ATOM 794 C CA . GLU A 1 96 ? 5.055 30.047 22.312 1 93.69 96 GLU A CA 1
ATOM 795 C C . GLU A 1 96 ? 4.898 28.891 21.328 1 93.69 96 GLU A C 1
ATOM 797 O O . GLU A 1 96 ? 5.242 27.75 21.641 1 93.69 96 GLU A O 1
ATOM 802 N N . MET A 1 97 ? 4.477 29.266 20.172 1 95.25 97 MET A N 1
ATOM 803 C CA . MET A 1 97 ? 4.301 28.281 19.125 1 95.25 97 MET A CA 1
ATOM 804 C C . MET A 1 97 ? 5.648 27.812 18.594 1 95.25 97 MET A C 1
ATOM 806 O O . MET A 1 97 ? 5.91 26.609 18.531 1 95.25 97 MET A O 1
ATOM 810 N N . ILE A 1 98 ? 6.543 28.719 18.266 1 96.75 98 ILE A N 1
ATOM 811 C CA . ILE A 1 98 ? 7.781 28.375 17.578 1 96.75 98 ILE A CA 1
ATOM 812 C C . ILE A 1 98 ? 8.727 27.656 18.547 1 96.75 98 ILE A C 1
ATOM 814 O O . ILE A 1 98 ? 9.641 26.953 18.109 1 96.75 98 ILE A O 1
ATOM 818 N N . SER A 1 99 ? 8.492 27.812 19.859 1 97 99 SER A N 1
ATOM 819 C CA . SER A 1 99 ? 9.352 27.156 20.859 1 97 99 SER A CA 1
ATOM 820 C C . SER A 1 99 ? 8.773 25.828 21.297 1 97 99 SER A C 1
ATOM 822 O O . SER A 1 99 ? 9.367 25.125 22.125 1 97 99 SER A O 1
ATOM 824 N N . SER A 1 100 ? 7.641 25.438 20.734 1 96.56 100 SER A N 1
ATOM 825 C CA . SER A 1 100 ? 6.934 24.234 21.172 1 96.56 100 SER A CA 1
ATOM 826 C C . SER A 1 100 ? 7.543 22.984 20.547 1 96.56 100 SER A C 1
ATOM 828 O O . SER A 1 100 ? 8.227 23.062 19.516 1 96.56 100 SER A O 1
ATOM 830 N N . GLU A 1 101 ? 7.297 21.906 21.203 1 97.19 101 GLU A N 1
ATOM 831 C CA . GLU A 1 101 ? 7.695 20.625 20.656 1 97.19 101 GLU A CA 1
ATOM 832 C C . GLU A 1 101 ? 6.957 20.328 19.344 1 97.19 101 GLU A C 1
ATOM 834 O O . GLU A 1 101 ? 7.527 19.734 18.422 1 97.19 101 GLU A O 1
ATOM 839 N N . GLU A 1 102 ? 5.762 20.719 19.234 1 97.25 102 GLU A N 1
ATOM 840 C CA . GLU A 1 102 ? 4.957 20.531 18.031 1 97.25 102 GLU A CA 1
ATOM 841 C C .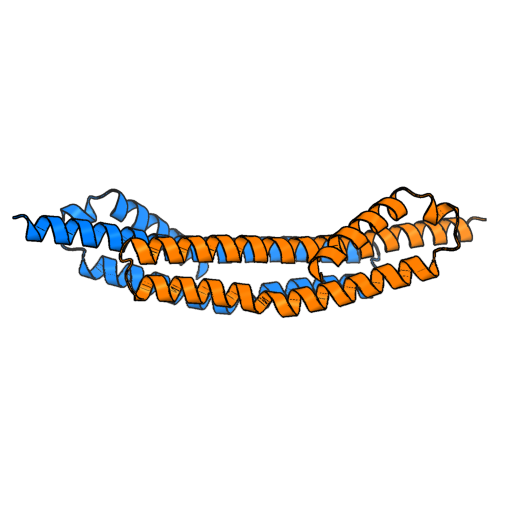 GLU A 1 102 ? 5.59 21.219 16.812 1 97.25 102 GLU A C 1
ATOM 843 O O . GLU A 1 102 ? 5.594 20.656 15.719 1 97.25 102 GLU A O 1
ATOM 848 N N . TRP A 1 103 ? 6.086 22.391 17.047 1 98.38 103 TRP A N 1
ATOM 849 C CA . TRP A 1 103 ? 6.742 23.125 15.977 1 98.38 103 TRP A CA 1
ATOM 850 C C . TRP A 1 103 ? 8.016 22.422 15.516 1 98.38 103 TRP A C 1
ATOM 852 O O . TRP A 1 103 ? 8.242 22.266 14.312 1 98.38 103 TRP A O 1
ATOM 862 N N . ALA A 1 104 ? 8.773 21.984 16.469 1 98.56 104 ALA A N 1
ATOM 863 C CA . ALA A 1 104 ? 10.008 21.266 16.141 1 98.56 104 ALA A CA 1
ATOM 864 C C . ALA A 1 104 ? 9.711 20 15.352 1 98.56 104 ALA A C 1
ATOM 866 O O . ALA A 1 104 ? 10.383 19.719 14.359 1 98.56 104 ALA A O 1
ATOM 867 N N . GLU A 1 105 ? 8.758 19.297 15.805 1 98.5 105 GLU A N 1
ATOM 868 C CA . GLU A 1 105 ? 8.359 18.094 15.094 1 98.5 105 GLU A CA 1
ATOM 869 C C . GLU A 1 105 ? 7.875 18.422 13.688 1 98.5 105 GLU A C 1
ATOM 871 O O . GLU A 1 105 ? 8.18 17.688 12.734 1 98.5 105 GLU A O 1
ATOM 876 N N . SER A 1 106 ? 7.148 19.438 13.523 1 98.62 106 SER A N 1
ATOM 877 C CA . SER A 1 106 ? 6.652 19.859 12.219 1 98.62 106 SER A CA 1
ATOM 878 C C . SER A 1 106 ? 7.801 20.188 11.273 1 98.62 106 SER A C 1
ATOM 880 O O . SER A 1 106 ? 7.758 19.844 10.094 1 98.62 106 SER A O 1
ATOM 882 N N . ASN A 1 107 ? 8.797 20.828 11.859 1 98.62 107 ASN A N 1
ATOM 883 C CA . ASN A 1 107 ? 9.969 21.125 11.039 1 98.62 107 ASN A CA 1
ATOM 884 C C . ASN A 1 107 ? 10.625 19.844 10.523 1 98.62 107 ASN A C 1
ATOM 886 O O . ASN A 1 107 ? 11.016 19.766 9.359 1 98.62 107 ASN A O 1
ATOM 890 N N . ARG A 1 108 ? 10.703 18.922 11.391 1 98.62 108 ARG A N 1
ATOM 891 C CA . ARG A 1 108 ? 11.289 17.641 10.977 1 98.62 108 ARG A CA 1
ATOM 892 C C . ARG A 1 108 ? 10.445 16.984 9.891 1 98.62 108 ARG A C 1
ATOM 894 O O . ARG A 1 108 ? 10.992 16.453 8.914 1 98.62 108 ARG A O 1
ATOM 901 N N . ILE A 1 109 ? 9.18 17.016 10.031 1 98.75 109 ILE A N 1
ATOM 902 C CA . ILE A 1 109 ? 8.25 16.422 9.07 1 98.75 109 ILE A CA 1
ATOM 903 C C . ILE A 1 109 ? 8.367 17.125 7.727 1 98.75 109 ILE A C 1
ATOM 905 O O . ILE A 1 109 ? 8.391 16.484 6.676 1 98.75 109 ILE A O 1
ATOM 909 N N . VAL A 1 110 ? 8.453 18.438 7.758 1 98.75 110 VAL A N 1
ATOM 910 C CA . VAL A 1 110 ? 8.602 19.234 6.543 1 98.75 110 VAL A CA 1
ATOM 911 C C . VAL A 1 110 ? 9.891 18.844 5.824 1 98.75 110 VAL A C 1
ATOM 913 O O . VAL A 1 110 ? 9.883 18.609 4.609 1 98.75 110 VAL A O 1
ATOM 916 N N . GLU A 1 111 ? 10.906 18.703 6.59 1 98.38 111 GLU A N 1
ATOM 917 C CA . GLU A 1 111 ? 12.195 18.344 6 1 98.38 111 GLU A CA 1
ATOM 918 C C . GLU A 1 111 ? 12.133 16.953 5.363 1 98.38 111 GLU A C 1
ATOM 920 O O . GLU A 1 111 ? 12.617 16.766 4.246 1 98.38 111 GLU A O 1
ATOM 925 N N . GLN A 1 112 ? 11.625 16.062 6.07 1 98.25 112 GLN A N 1
ATOM 926 C CA . GLN A 1 112 ? 11.492 14.711 5.551 1 98.25 112 GLN A CA 1
ATOM 927 C C . GLN A 1 112 ? 10.641 14.68 4.285 1 98.25 112 GLN A C 1
ATOM 929 O O . GLN A 1 112 ? 10.977 14.008 3.314 1 98.25 112 GLN A O 1
ATOM 934 N N . ALA A 1 113 ? 9.555 15.328 4.281 1 98.5 113 ALA A N 1
ATOM 935 C CA . ALA A 1 113 ? 8.641 15.359 3.143 1 98.5 113 ALA A CA 1
ATOM 936 C C . ALA A 1 113 ? 9.297 15.992 1.922 1 98.5 113 ALA A C 1
ATOM 938 O O . ALA A 1 113 ? 9.07 15.555 0.79 1 98.5 113 ALA A O 1
ATOM 939 N N . ARG A 1 114 ? 10.141 17 2.131 1 98.19 114 ARG A N 1
ATOM 940 C CA . ARG A 1 114 ? 10.797 17.703 1.031 1 98.19 114 ARG A CA 1
ATOM 941 C C . ARG A 1 114 ? 11.766 16.781 0.298 1 98.19 114 ARG A C 1
ATOM 943 O O . ARG A 1 114 ? 12 16.953 -0.901 1 98.19 114 ARG A O 1
ATOM 950 N N . GLU A 1 115 ? 12.273 15.789 1.012 1 97.12 115 GLU A N 1
ATOM 951 C CA . GLU A 1 115 ? 13.203 14.844 0.408 1 97.12 115 GLU A CA 1
ATOM 952 C C . GLU A 1 115 ? 12.539 14.062 -0.724 1 97.12 115 GLU A C 1
ATOM 954 O O . GLU A 1 115 ? 13.219 13.555 -1.619 1 97.12 115 GLU A O 1
ATOM 959 N N . VAL A 1 116 ? 11.234 13.945 -0.653 1 96.81 116 VAL A N 1
ATOM 960 C CA . VAL A 1 116 ? 10.484 13.211 -1.666 1 96.81 116 VAL A CA 1
ATOM 961 C C . VAL A 1 116 ? 10.578 13.938 -3.008 1 96.81 116 VAL A C 1
ATOM 963 O O . VAL A 1 116 ? 10.477 13.312 -4.066 1 96.81 116 VAL A O 1
ATOM 966 N N . PHE A 1 117 ? 10.734 15.188 -3.01 1 95.56 117 PHE A N 1
ATOM 967 C CA . PHE A 1 117 ? 10.672 16.016 -4.211 1 95.56 117 PHE A CA 1
ATOM 968 C C . PHE A 1 117 ? 12.078 16.344 -4.711 1 95.56 117 PHE A C 1
ATOM 970 O O . PHE A 1 117 ? 12.234 17.062 -5.707 1 95.56 117 PHE A O 1
ATOM 977 N N . PHE A 1 118 ? 13.148 15.984 -4.047 1 86.75 118 PHE A N 1
ATOM 978 C CA . PHE A 1 118 ? 14.523 16.156 -4.504 1 86.75 118 PHE A CA 1
ATOM 979 C C . PHE A 1 118 ? 15.117 14.836 -4.949 1 86.75 118 PHE A C 1
ATOM 981 O O . PHE A 1 118 ? 14.703 13.773 -4.484 1 86.75 118 PHE A O 1
ATOM 988 N N . MET B 1 1 ? 12.734 -41.656 -18.906 1 74.31 1 MET B N 1
ATOM 989 C CA . MET B 1 1 ? 12.633 -41.469 -17.469 1 74.31 1 MET B CA 1
ATOM 990 C C . MET B 1 1 ? 13.109 -40.062 -17.062 1 74.31 1 MET B C 1
ATOM 992 O O . MET B 1 1 ? 12.422 -39.344 -16.328 1 74.31 1 MET B O 1
ATOM 996 N N . ASP B 1 2 ? 14.148 -39.469 -17.641 1 81.56 2 ASP B N 1
ATOM 997 C CA . ASP B 1 2 ? 14.758 -38.188 -17.281 1 81.56 2 ASP B CA 1
ATOM 998 C C . ASP B 1 2 ? 13.867 -37 -17.719 1 81.56 2 ASP B C 1
ATOM 1000 O O . ASP B 1 2 ? 13.734 -36.031 -17 1 81.56 2 ASP B O 1
ATOM 1004 N N . ILE B 1 3 ? 13.18 -37.219 -18.859 1 81.44 3 ILE B N 1
ATOM 1005 C CA . ILE B 1 3 ? 12.352 -36.156 -19.406 1 81.44 3 ILE B CA 1
ATOM 1006 C C . ILE B 1 3 ? 11.109 -35.938 -18.547 1 81.44 3 ILE B C 1
ATOM 1008 O O . ILE B 1 3 ? 10.695 -34.812 -18.297 1 81.44 3 ILE B O 1
ATOM 1012 N N . ILE B 1 4 ? 10.57 -37.062 -18.094 1 78 4 ILE B N 1
ATOM 1013 C CA . ILE B 1 4 ? 9.375 -37 -17.25 1 78 4 ILE B CA 1
ATOM 1014 C C . ILE B 1 4 ? 9.695 -36.312 -15.938 1 78 4 ILE B C 1
ATOM 1016 O O . ILE B 1 4 ? 8.922 -35.469 -15.477 1 78 4 ILE B O 1
ATOM 1020 N N . TYR B 1 5 ? 10.789 -36.594 -15.336 1 80.88 5 TYR B N 1
ATOM 1021 C CA . TYR B 1 5 ? 11.203 -35.969 -14.086 1 80.88 5 TYR B CA 1
ATOM 1022 C C . TYR B 1 5 ? 11.422 -34.469 -14.273 1 80.88 5 TYR B C 1
ATOM 1024 O O . TYR B 1 5 ? 11.055 -33.688 -13.406 1 80.88 5 TYR B O 1
ATOM 1032 N N . LYS B 1 6 ? 12 -34.156 -15.352 1 81.88 6 LYS B N 1
ATOM 1033 C CA . LYS B 1 6 ? 12.258 -32.75 -15.633 1 81.88 6 LYS B CA 1
ATOM 1034 C C . LYS B 1 6 ? 10.945 -31.969 -15.812 1 81.88 6 LYS B C 1
ATOM 1036 O O . LYS B 1 6 ? 10.82 -30.828 -15.344 1 81.88 6 LYS B O 1
ATOM 1041 N N . MET B 1 7 ? 10 -32.5 -16.484 1 81.56 7 MET B N 1
ATOM 1042 C CA . MET B 1 7 ? 8.703 -31.875 -16.688 1 81.56 7 MET B CA 1
ATOM 1043 C C . MET B 1 7 ? 7.969 -31.703 -15.367 1 81.56 7 MET B C 1
ATOM 1045 O O . MET B 1 7 ? 7.324 -30.672 -15.141 1 81.56 7 MET B O 1
ATOM 1049 N N . GLU B 1 8 ? 8.086 -32.719 -14.609 1 83.81 8 GLU B N 1
ATOM 1050 C CA . GLU B 1 8 ? 7.445 -32.656 -13.297 1 83.81 8 GLU B CA 1
ATOM 1051 C C . GLU B 1 8 ? 8.047 -31.562 -12.43 1 83.81 8 GLU B C 1
ATOM 1053 O O . GLU B 1 8 ? 7.316 -30.828 -11.758 1 83.81 8 GLU B O 1
ATOM 1058 N N . ALA B 1 9 ? 9.383 -31.516 -12.445 1 86.31 9 ALA B N 1
ATOM 1059 C CA . ALA B 1 9 ? 10.062 -30.453 -11.703 1 86.31 9 ALA B CA 1
ATOM 1060 C C . ALA B 1 9 ? 9.68 -29.078 -12.234 1 86.31 9 ALA B C 1
ATOM 1062 O O . ALA B 1 9 ? 9.461 -28.141 -11.461 1 86.31 9 ALA B O 1
ATOM 1063 N N . ASP B 1 10 ? 9.531 -29.016 -13.508 1 87.69 10 ASP B N 1
ATOM 1064 C CA . ASP B 1 10 ? 9.133 -27.766 -14.141 1 87.69 10 ASP B CA 1
ATOM 1065 C C . ASP B 1 10 ? 7.703 -27.391 -13.758 1 87.69 10 ASP B C 1
ATOM 1067 O O . ASP B 1 10 ? 7.41 -26.219 -13.516 1 87.69 10 ASP B O 1
ATOM 1071 N N . ASN B 1 11 ? 6.902 -28.391 -13.719 1 91.69 11 ASN B N 1
ATOM 1072 C CA . ASN B 1 11 ? 5.508 -28.141 -13.367 1 91.69 11 ASN B CA 1
ATOM 1073 C C . ASN B 1 11 ? 5.371 -27.688 -11.914 1 91.69 11 ASN B C 1
ATOM 1075 O O . ASN B 1 11 ? 4.566 -26.812 -11.602 1 91.69 11 ASN B O 1
ATOM 1079 N N . LYS B 1 12 ? 6.141 -28.297 -11.062 1 93.19 12 LYS B N 1
ATOM 1080 C CA . LYS B 1 12 ? 6.117 -27.875 -9.664 1 93.19 12 LYS B CA 1
ATOM 1081 C C . LYS B 1 12 ? 6.625 -26.453 -9.508 1 93.19 12 LYS B C 1
ATOM 1083 O O . LYS B 1 12 ? 6.07 -25.672 -8.727 1 93.19 12 LYS B O 1
ATOM 1088 N N . ARG B 1 13 ? 7.621 -26.188 -10.234 1 90.38 13 ARG B N 1
ATOM 1089 C CA . ARG B 1 13 ? 8.156 -24.828 -10.227 1 90.38 13 ARG B CA 1
ATOM 1090 C C . ARG B 1 13 ? 7.113 -23.828 -10.727 1 90.38 13 ARG B C 1
ATOM 1092 O O . ARG B 1 13 ? 6.918 -22.781 -10.117 1 90.38 13 ARG B O 1
ATOM 1099 N N . GLN B 1 14 ? 6.457 -24.141 -11.758 1 91.5 14 GLN B N 1
ATOM 1100 C CA . GLN B 1 14 ? 5.418 -23.281 -12.305 1 91.5 14 GLN B CA 1
ATOM 1101 C C . GLN B 1 14 ? 4.27 -23.109 -11.32 1 91.5 14 GLN B C 1
ATOM 1103 O O . GLN B 1 14 ? 3.725 -22.016 -11.172 1 91.5 14 GLN B O 1
ATOM 1108 N N . LEU B 1 15 ? 3.973 -24.219 -10.695 1 95.62 15 LEU B N 1
ATOM 1109 C CA . LEU B 1 15 ? 2.926 -24.156 -9.68 1 95.62 15 LEU B CA 1
ATOM 1110 C C . LEU B 1 15 ? 3.289 -23.172 -8.578 1 95.62 15 LEU B C 1
ATOM 1112 O O . LEU B 1 15 ? 2.461 -22.344 -8.18 1 95.62 15 LEU B O 1
ATOM 1116 N N . LYS B 1 16 ? 4.488 -23.25 -8.164 1 93.88 16 LYS B N 1
ATOM 1117 C CA . LYS B 1 16 ? 4.965 -22.359 -7.113 1 93.88 16 LYS B CA 1
ATOM 1118 C C . LYS B 1 16 ? 4.918 -20.906 -7.562 1 93.88 16 LYS B C 1
ATOM 1120 O O . LYS B 1 16 ? 4.508 -20.031 -6.797 1 93.88 16 LYS B O 1
ATOM 1125 N N . ILE B 1 17 ? 5.242 -20.641 -8.766 1 92.44 17 ILE B N 1
ATOM 1126 C CA . ILE B 1 17 ? 5.285 -19.281 -9.289 1 92.44 17 ILE B CA 1
ATOM 1127 C C . ILE B 1 17 ? 3.873 -18.703 -9.367 1 92.44 17 ILE B C 1
ATOM 1129 O O . ILE B 1 17 ? 3.619 -17.594 -8.898 1 92.44 17 ILE B O 1
ATOM 1133 N N . LYS B 1 18 ? 3.021 -19.469 -9.93 1 93.38 18 LYS B N 1
ATOM 1134 C CA . LYS B 1 18 ? 1.646 -19 -10.078 1 93.38 18 LYS B CA 1
ATOM 1135 C C . LYS B 1 18 ? 0.979 -18.812 -8.719 1 93.38 18 LYS B C 1
ATOM 1137 O O . LYS B 1 18 ? 0.253 -17.844 -8.508 1 93.38 18 LYS B O 1
ATOM 1142 N N . SER B 1 19 ? 1.226 -19.734 -7.789 1 96.94 19 SER B N 1
ATOM 1143 C CA . SER B 1 19 ? 0.698 -19.594 -6.438 1 96.94 19 SER B CA 1
ATOM 1144 C C . SER B 1 19 ? 1.243 -18.328 -5.758 1 96.94 19 SER B C 1
ATOM 1146 O O . SER B 1 19 ? 0.503 -17.609 -5.082 1 96.94 19 SER B O 1
ATOM 1148 N N . GLY B 1 20 ? 2.568 -18.109 -5.945 1 93.62 20 GLY B N 1
ATOM 1149 C CA . GLY B 1 20 ? 3.189 -16.922 -5.387 1 93.62 20 GLY B CA 1
ATOM 1150 C C . GLY B 1 20 ? 2.545 -15.633 -5.859 1 93.62 20 GLY B C 1
ATOM 1151 O O . GLY B 1 20 ? 2.344 -14.711 -5.07 1 93.62 20 GLY B O 1
ATOM 1152 N N . VAL B 1 21 ? 2.197 -15.547 -7.102 1 92.38 21 VAL B N 1
ATOM 1153 C CA . VAL B 1 21 ? 1.549 -14.375 -7.668 1 92.38 21 VAL B CA 1
ATOM 1154 C C . VAL B 1 21 ? 0.198 -14.148 -6.988 1 92.38 21 VAL B C 1
ATOM 1156 O O . VAL B 1 21 ? -0.112 -13.039 -6.562 1 92.38 21 VAL B O 1
ATOM 1159 N N . VAL B 1 22 ? -0.6 -15.227 -6.871 1 96.75 22 VAL B N 1
ATOM 1160 C CA . VAL B 1 22 ? -1.914 -15.141 -6.242 1 96.75 22 VAL B CA 1
ATOM 1161 C C . VAL B 1 22 ? -1.766 -14.688 -4.793 1 96.75 22 VAL B C 1
ATOM 1163 O O . VAL B 1 22 ? -2.486 -13.797 -4.336 1 96.75 22 VAL B O 1
ATOM 1166 N N . LYS B 1 23 ? -0.793 -15.25 -4.105 1 96.94 23 LYS B N 1
ATOM 1167 C CA . LYS B 1 23 ? -0.552 -14.906 -2.707 1 96.94 23 LYS B CA 1
ATOM 1168 C C . LYS B 1 23 ? -0.184 -13.43 -2.555 1 96.94 23 LYS B C 1
ATOM 1170 O O . LYS B 1 23 ? -0.707 -12.742 -1.675 1 96.94 23 LYS B O 1
ATOM 1175 N N . ARG B 1 24 ? 0.654 -12.977 -3.424 1 92.94 24 ARG B N 1
ATOM 1176 C CA . ARG B 1 24 ? 1.131 -11.602 -3.361 1 92.94 24 ARG B CA 1
ATOM 1177 C C . ARG B 1 24 ? -0.004 -10.617 -3.621 1 92.94 24 ARG B C 1
ATOM 1179 O O . ARG B 1 24 ? -0.144 -9.625 -2.91 1 92.94 24 ARG B O 1
ATOM 1186 N N . ILE B 1 25 ? -0.86 -10.867 -4.594 1 94.38 25 ILE B N 1
ATOM 1187 C CA . ILE B 1 25 ? -1.951 -9.961 -4.922 1 94.38 25 ILE B CA 1
ATOM 1188 C C . ILE B 1 25 ? -3.002 -9.992 -3.812 1 94.38 25 ILE B C 1
ATOM 1190 O O . ILE B 1 25 ? -3.592 -8.969 -3.477 1 94.38 25 ILE B O 1
ATOM 1194 N N . THR B 1 26 ? -3.148 -11.172 -3.24 1 97.69 26 THR B N 1
ATOM 1195 C CA . THR B 1 26 ? -4.055 -11.281 -2.105 1 97.69 26 THR B CA 1
ATOM 1196 C C . THR B 1 26 ? -3.586 -10.406 -0.948 1 97.69 26 THR B C 1
ATOM 1198 O O . THR B 1 26 ? -4.379 -9.672 -0.359 1 97.69 26 THR B O 1
ATOM 1201 N N . ARG B 1 27 ? -2.314 -10.445 -0.702 1 95.19 27 ARG B N 1
ATOM 1202 C CA . ARG B 1 27 ? -1.75 -9.625 0.365 1 95.19 27 ARG B CA 1
ATOM 1203 C C . ARG B 1 27 ? -1.909 -8.133 0.057 1 95.19 27 ARG B C 1
ATOM 1205 O O . ARG B 1 27 ? -2.178 -7.336 0.955 1 95.19 27 ARG B O 1
ATOM 1212 N N . GLU B 1 28 ? -1.674 -7.809 -1.197 1 92.5 28 GLU B N 1
ATOM 1213 C CA . GLU B 1 28 ? -1.88 -6.426 -1.61 1 92.5 28 GLU B CA 1
ATOM 1214 C C . GLU B 1 28 ? -3.311 -5.973 -1.333 1 92.5 28 GLU B C 1
ATOM 1216 O O . GLU B 1 28 ? -3.531 -4.914 -0.738 1 92.5 28 GLU B O 1
ATOM 1221 N N . HIS B 1 29 ? -4.254 -6.781 -1.697 1 95.75 29 HIS B N 1
ATOM 1222 C CA . HIS B 1 29 ? -5.66 -6.496 -1.44 1 95.75 29 HIS B CA 1
ATOM 1223 C C . HIS B 1 29 ? -5.926 -6.32 0.052 1 95.75 29 HIS B C 1
ATOM 1225 O O . HIS B 1 29 ? -6.531 -5.332 0.469 1 95.75 29 HIS B O 1
ATOM 1231 N N . ASP B 1 30 ? -5.43 -7.188 0.826 1 96.62 30 ASP B N 1
ATOM 1232 C CA . ASP B 1 30 ? -5.664 -7.156 2.266 1 96.62 30 ASP B CA 1
ATOM 1233 C C . ASP B 1 30 ? -5.047 -5.91 2.896 1 96.62 30 ASP B C 1
ATOM 1235 O O . ASP B 1 30 ? -5.621 -5.324 3.814 1 96.62 30 ASP B O 1
ATOM 1239 N N . SER B 1 31 ? -3.91 -5.574 2.43 1 93.56 31 SER B N 1
ATOM 1240 C CA . SER B 1 31 ? -3.252 -4.363 2.91 1 93.56 31 SER B CA 1
ATOM 1241 C C . SER B 1 31 ? -4.102 -3.125 2.639 1 93.56 31 SER B C 1
ATOM 1243 O O . SER B 1 31 ? -4.242 -2.262 3.504 1 93.56 31 SER B O 1
ATOM 1245 N N . TYR B 1 32 ? -4.672 -3.062 1.438 1 93.62 32 TYR B N 1
ATOM 1246 C CA . TYR B 1 32 ? -5.523 -1.926 1.097 1 93.62 32 TYR B CA 1
ATOM 1247 C C . TYR B 1 32 ? -6.762 -1.884 1.984 1 93.62 32 TYR B C 1
ATOM 1249 O O . TYR B 1 32 ? -7.176 -0.812 2.432 1 93.62 32 TYR B O 1
ATOM 1257 N N . GLN B 1 33 ? -7.305 -3.014 2.283 1 96.06 33 GLN B N 1
ATOM 1258 C CA . GLN B 1 33 ? -8.477 -3.068 3.154 1 96.06 33 GLN B CA 1
ATOM 1259 C C . GLN B 1 33 ? -8.141 -2.547 4.551 1 96.06 33 GLN B C 1
ATOM 1261 O O . GLN B 1 33 ? -8.914 -1.774 5.129 1 96.06 33 GLN B O 1
ATOM 1266 N N . LYS B 1 34 ? -6.992 -2.98 5.035 1 96.25 34 LYS B N 1
ATOM 1267 C CA . LYS B 1 34 ? -6.555 -2.514 6.348 1 96.25 34 LYS B CA 1
ATOM 1268 C C . LYS B 1 34 ? -6.332 -1.003 6.348 1 96.25 34 LYS B C 1
ATOM 1270 O O . LYS B 1 34 ? -6.723 -0.314 7.289 1 96.25 34 LYS B O 1
ATOM 1275 N N . GLU B 1 35 ? -5.723 -0.522 5.27 1 93.19 35 GLU B N 1
ATOM 1276 C CA . GLU B 1 35 ? -5.484 0.913 5.148 1 93.19 35 GLU B CA 1
ATOM 1277 C C . GLU B 1 35 ? -6.801 1.687 5.094 1 93.19 35 GLU B C 1
ATOM 1279 O O . GLU B 1 35 ? -6.934 2.74 5.719 1 93.19 35 GLU B O 1
ATOM 1284 N N . ILE B 1 36 ? -7.738 1.201 4.402 1 95.94 36 ILE B N 1
ATOM 1285 C CA . ILE B 1 36 ? -9.047 1.835 4.281 1 95.94 36 ILE B CA 1
ATOM 1286 C C . ILE B 1 36 ? -9.688 1.963 5.66 1 95.94 36 ILE B C 1
ATOM 1288 O O . ILE B 1 36 ? -10.148 3.041 6.039 1 95.94 36 ILE B O 1
ATOM 1292 N N . GLN B 1 37 ? -9.641 0.89 6.395 1 97.06 37 GLN B N 1
ATOM 1293 C CA . GLN B 1 37 ? -10.242 0.912 7.723 1 97.06 37 GLN B CA 1
ATOM 1294 C C . GLN B 1 37 ? -9.516 1.896 8.641 1 97.06 37 GLN B C 1
ATOM 1296 O O . GLN B 1 37 ? -10.156 2.652 9.375 1 97.06 37 GLN B O 1
ATOM 1301 N N . LYS B 1 38 ? -8.219 1.881 8.586 1 94.88 38 LYS B N 1
ATOM 1302 C CA . LYS B 1 38 ? -7.426 2.809 9.391 1 94.88 38 LYS B CA 1
ATOM 1303 C C . LYS B 1 38 ? -7.777 4.258 9.062 1 94.88 38 LYS B C 1
ATOM 1305 O O . LYS B 1 38 ? -7.918 5.086 9.961 1 94.88 38 LYS B O 1
ATOM 1310 N N . ASP B 1 39 ? -7.934 4.586 7.73 1 93.62 39 ASP B N 1
ATOM 1311 C CA . ASP B 1 39 ? -8.242 5.945 7.301 1 93.62 39 ASP B CA 1
ATOM 1312 C C . ASP B 1 39 ? -9.648 6.352 7.719 1 93.62 39 ASP B C 1
ATOM 1314 O O . ASP B 1 39 ? -9.883 7.488 8.125 1 93.62 39 ASP B O 1
ATOM 1318 N N . LYS B 1 40 ? -10.539 5.414 7.637 1 96 40 LYS B N 1
ATOM 1319 C CA . LYS B 1 40 ? -11.898 5.699 8.086 1 96 40 LYS B CA 1
ATOM 1320 C C . LYS B 1 40 ? -11.93 6.035 9.578 1 96 40 LYS B C 1
ATOM 1322 O O . LYS B 1 40 ? -12.578 6.996 9.992 1 96 40 LYS B O 1
ATOM 1327 N N . ASP B 1 41 ? -11.164 5.289 10.352 1 95.62 41 ASP B N 1
ATOM 1328 C CA . ASP B 1 41 ? -11.062 5.547 11.789 1 95.62 41 ASP B CA 1
ATOM 1329 C C . ASP B 1 41 ? -10.438 6.914 12.055 1 95.62 41 ASP B C 1
ATOM 1331 O O . ASP B 1 41 ? -10.891 7.641 12.945 1 95.62 41 ASP B O 1
ATOM 1335 N N . ARG B 1 42 ? -9.477 7.25 11.266 1 91.75 42 ARG B N 1
ATOM 1336 C CA . ARG B 1 42 ? -8.797 8.531 11.406 1 91.75 42 ARG B CA 1
ATOM 1337 C C . ARG B 1 42 ? -9.742 9.688 11.094 1 91.75 42 ARG B C 1
ATOM 1339 O O . ARG B 1 42 ? -9.773 10.688 11.82 1 91.75 42 ARG B O 1
ATOM 1346 N N . ILE B 1 43 ? -10.484 9.547 10.055 1 93.81 43 ILE B N 1
ATOM 1347 C CA . ILE B 1 43 ? -11.438 10.578 9.641 1 93.81 43 ILE B CA 1
ATOM 1348 C C . ILE B 1 43 ? -12.508 10.758 10.719 1 93.81 43 ILE B C 1
ATOM 1350 O O . ILE B 1 43 ? -12.867 11.891 11.055 1 93.81 43 ILE B O 1
ATOM 1354 N N . GLU B 1 44 ? -12.969 9.648 11.281 1 93.75 44 GLU B N 1
ATOM 1355 C CA . GLU B 1 44 ? -13.969 9.719 12.344 1 93.75 44 GLU B CA 1
ATOM 1356 C C . GLU B 1 44 ? -13.422 10.438 13.57 1 93.75 44 GLU B C 1
ATOM 1358 O O . GLU B 1 44 ? -14.109 11.273 14.156 1 93.75 44 GLU B O 1
ATOM 1363 N N . LYS B 1 45 ? -12.211 10.164 13.891 1 91.06 45 LYS B N 1
ATOM 1364 C CA . LYS B 1 45 ? -11.586 10.805 15.039 1 91.06 45 LYS B CA 1
ATOM 1365 C C . LYS B 1 45 ? -11.406 12.305 14.797 1 91.06 45 LYS B C 1
ATOM 1367 O O . LYS B 1 45 ? -11.578 13.109 15.711 1 91.06 45 LYS B O 1
ATOM 1372 N N . LEU B 1 46 ? -11.055 12.719 13.539 1 88.31 46 LEU B N 1
ATOM 1373 C CA . LEU B 1 46 ? -10.906 14.125 13.18 1 88.31 46 LEU B CA 1
ATOM 1374 C C . LEU B 1 46 ? -12.242 14.852 13.242 1 88.31 46 LEU B C 1
ATOM 1376 O O . LEU B 1 46 ? -12.32 15.992 13.711 1 88.31 46 LEU B O 1
ATOM 1380 N N . ARG B 1 47 ? -13.266 14.156 12.828 1 90.31 47 ARG B N 1
ATOM 1381 C CA . ARG B 1 47 ? -14.602 14.734 12.867 1 90.31 47 ARG B CA 1
ATOM 1382 C C . ARG B 1 47 ? -15.055 14.961 14.312 1 90.31 47 ARG B C 1
ATOM 1384 O O . ARG B 1 47 ? -15.648 15.992 14.625 1 90.31 47 ARG B O 1
ATOM 1391 N N . ASP B 1 48 ? -14.664 14.094 15.211 1 89.38 48 ASP B N 1
ATOM 1392 C CA . ASP B 1 48 ? -15.086 14.148 16.609 1 89.38 48 ASP B CA 1
ATOM 1393 C C . ASP B 1 48 ? -14.328 15.242 17.359 1 89.38 48 ASP B C 1
ATOM 1395 O O . ASP B 1 48 ? -14.82 15.758 18.375 1 89.38 48 ASP B O 1
ATOM 1399 N N . ASN B 1 49 ? -13.211 15.625 16.797 1 82.81 49 ASN B N 1
ATOM 1400 C CA . ASN B 1 49 ? -12.375 16.594 17.516 1 82.81 49 ASN B CA 1
ATOM 1401 C C . ASN B 1 49 ? -12.344 17.938 16.797 1 82.81 49 ASN B C 1
ATOM 1403 O O . ASN B 1 49 ? -11.398 18.719 16.969 1 82.81 49 ASN B O 1
ATOM 1407 N N . ASN B 1 50 ? -13.414 18.078 15.914 1 74.5 50 ASN B N 1
ATOM 1408 C CA . ASN B 1 50 ? -13.539 19.328 15.164 1 74.5 50 ASN B CA 1
ATOM 1409 C C . ASN B 1 50 ? -12.266 19.641 14.375 1 74.5 50 ASN B C 1
ATOM 1411 O O . ASN B 1 50 ? -11.773 20.766 14.406 1 74.5 50 ASN B O 1
ATOM 1415 N N . GLY B 1 51 ? -11.734 18.469 13.953 1 72.06 51 GLY B N 1
ATOM 1416 C CA . GLY B 1 51 ? -10.609 18.672 13.055 1 72.06 51 GLY B CA 1
ATOM 1417 C C . GLY B 1 51 ? -10.953 19.531 11.859 1 72.06 51 GLY B C 1
ATOM 1418 O O . GLY B 1 51 ? -12.133 19.719 11.531 1 72.06 51 GLY B O 1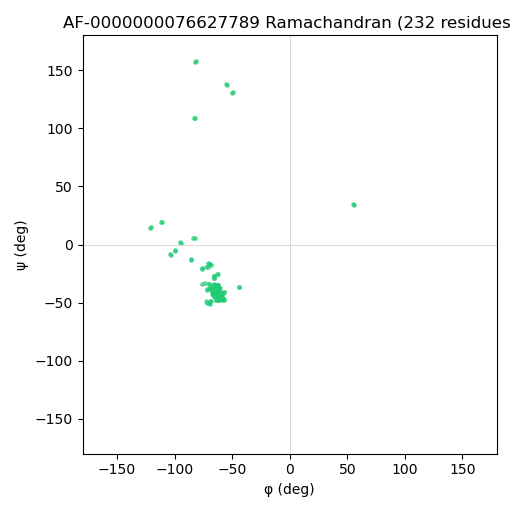
ATOM 1419 N N . GLY B 1 52 ? -10.172 20.5 11.352 1 78.06 52 GLY B N 1
ATOM 1420 C CA . GLY B 1 52 ? -10.398 21.422 10.258 1 78.06 52 GLY B CA 1
ATOM 1421 C C . GLY B 1 52 ? -10.875 20.734 8.992 1 78.06 52 GLY B C 1
ATOM 1422 O O . GLY B 1 52 ? -10.453 19.609 8.688 1 78.06 52 GLY B O 1
ATOM 1423 N N . GLU B 1 53 ? -11.938 21.266 8.43 1 86.5 53 GLU B N 1
ATOM 1424 C CA . GLU B 1 53 ? -12.555 20.766 7.203 1 86.5 53 GLU B CA 1
ATOM 1425 C C . GLU B 1 53 ? -11.492 20.438 6.148 1 86.5 53 GLU B C 1
ATOM 1427 O O . GLU B 1 53 ? -11.586 19.422 5.457 1 86.5 53 GLU B O 1
ATOM 1432 N N . HIS B 1 54 ? -10.508 21.219 6.133 1 86.31 54 HIS B N 1
ATOM 1433 C CA . HIS B 1 54 ? -9.453 21.031 5.141 1 86.31 54 HIS B CA 1
ATOM 1434 C C . HIS B 1 54 ? -8.68 19.75 5.398 1 86.31 54 HIS B C 1
ATOM 1436 O O . HIS B 1 54 ? -8.406 18.984 4.469 1 86.31 54 HIS B O 1
ATOM 1442 N N . ALA B 1 55 ? -8.375 19.484 6.68 1 84.38 55 ALA B N 1
ATOM 1443 C CA . ALA B 1 55 ? -7.645 18.281 7.039 1 84.38 55 ALA B CA 1
ATOM 1444 C C . ALA B 1 55 ? -8.477 17.031 6.746 1 84.38 55 ALA B C 1
ATOM 1446 O O . ALA B 1 55 ? -7.953 16.031 6.238 1 84.38 55 ALA B O 1
ATOM 1447 N N . ILE B 1 56 ? -9.727 17.125 7.051 1 91.06 56 ILE B N 1
ATOM 1448 C CA . ILE B 1 56 ? -10.641 16.016 6.809 1 91.06 56 ILE B CA 1
ATOM 1449 C C . ILE B 1 56 ? -10.719 15.734 5.309 1 91.06 56 ILE B C 1
ATOM 1451 O O . ILE B 1 56 ? -10.641 14.578 4.883 1 91.06 56 ILE B O 1
ATOM 1455 N N . ARG B 1 57 ? -10.828 16.766 4.574 1 91 57 ARG B N 1
ATOM 1456 C CA . ARG B 1 57 ? -10.891 16.625 3.123 1 91 57 ARG B CA 1
ATOM 1457 C C . ARG B 1 57 ? -9.625 15.953 2.588 1 91 57 ARG B C 1
ATOM 1459 O O . ARG B 1 57 ? -9.695 15.078 1.726 1 91 57 ARG B O 1
ATOM 1466 N N . LYS B 1 58 ? -8.523 16.344 3.104 1 87.81 58 LYS B N 1
ATOM 1467 C CA . LYS B 1 58 ? -7.258 15.75 2.674 1 87.81 58 LYS B CA 1
ATOM 1468 C C . LYS B 1 58 ? -7.188 14.273 3.027 1 87.81 58 LYS B C 1
ATOM 1470 O O . LYS B 1 58 ? -6.742 13.453 2.219 1 87.81 58 LYS B O 1
ATOM 1475 N N . GLN B 1 59 ? -7.699 13.906 4.164 1 90.81 59 GLN B N 1
ATOM 1476 C CA . GLN B 1 59 ? -7.727 12.508 4.566 1 90.81 59 GLN B CA 1
ATOM 1477 C C . GLN B 1 59 ? -8.703 11.703 3.713 1 90.81 59 GLN B C 1
ATOM 1479 O O . GLN B 1 59 ? -8.422 10.57 3.332 1 90.81 59 GLN B O 1
ATOM 1484 N N . GLU B 1 60 ? -9.742 12.336 3.412 1 93.25 60 GLU B N 1
ATOM 1485 C CA . GLU B 1 60 ? -10.727 11.688 2.543 1 93.25 60 GLU B CA 1
ATOM 1486 C C . GLU B 1 60 ? -10.148 11.438 1.152 1 93.25 60 GLU B C 1
ATOM 1488 O O . GLU B 1 60 ? -10.43 10.406 0.536 1 93.25 60 GLU B O 1
ATOM 1493 N N . GLU B 1 61 ? -9.391 12.359 0.648 1 89.69 61 GLU B N 1
ATOM 1494 C CA . GLU B 1 61 ? -8.727 12.156 -0.633 1 89.69 61 GLU B CA 1
ATOM 1495 C C . GLU B 1 61 ? -7.781 10.961 -0.585 1 89.69 61 GLU B C 1
ATOM 1497 O O . GLU B 1 61 ? -7.746 10.156 -1.519 1 89.69 61 GLU B O 1
ATOM 1502 N N . VAL B 1 62 ? -7.074 10.844 0.529 1 87.75 62 VAL B N 1
ATOM 1503 C CA . VAL B 1 62 ? -6.172 9.719 0.711 1 87.75 62 VAL B CA 1
ATOM 1504 C C . VAL B 1 62 ? -6.973 8.414 0.715 1 87.75 62 VAL B C 1
ATOM 1506 O O . VAL B 1 62 ? -6.594 7.445 0.054 1 87.75 62 VAL B O 1
ATOM 1509 N N . LEU B 1 63 ? -8.086 8.422 1.428 1 93.25 63 LEU B N 1
ATOM 1510 C CA . LEU B 1 63 ? -8.961 7.254 1.51 1 93.25 63 LEU B CA 1
ATOM 1511 C C . LEU B 1 63 ? -9.492 6.875 0.13 1 93.25 63 LEU B C 1
ATOM 1513 O O . LEU B 1 63 ? -9.453 5.703 -0.252 1 93.25 63 LEU B O 1
ATOM 1517 N N . GLN B 1 64 ? -9.914 7.84 -0.637 1 93.5 64 GLN B N 1
ATOM 1518 C CA . GLN B 1 64 ? -10.484 7.59 -1.956 1 93.5 64 GLN B CA 1
ATOM 1519 C C . GLN B 1 64 ? -9.445 6.988 -2.9 1 93.5 64 GLN B C 1
ATOM 1521 O O . GLN B 1 64 ? -9.773 6.121 -3.717 1 93.5 64 GLN B O 1
ATOM 1526 N N . GLU B 1 65 ? -8.289 7.383 -2.746 1 87.56 65 GLU B N 1
ATOM 1527 C CA . GLU B 1 65 ? -7.215 6.832 -3.57 1 87.56 65 GLU B CA 1
ATOM 1528 C C . GLU B 1 65 ? -7.004 5.348 -3.287 1 87.56 65 GLU B C 1
ATOM 1530 O O . GLU B 1 65 ? -6.777 4.562 -4.207 1 87.56 65 GLU B O 1
ATOM 1535 N N . THR B 1 66 ? -7.043 5.031 -2.025 1 89.75 66 THR B N 1
ATOM 1536 C CA . THR B 1 66 ? -6.898 3.625 -1.663 1 89.75 66 THR B CA 1
ATOM 1537 C C . THR B 1 66 ? -8.078 2.809 -2.172 1 89.75 66 THR B C 1
ATOM 1539 O O . THR B 1 66 ? -7.902 1.717 -2.715 1 89.75 66 THR B O 1
ATOM 1542 N N . ILE B 1 67 ? -9.281 3.359 -2.072 1 94.69 67 ILE B N 1
ATOM 1543 C CA . ILE B 1 67 ? -10.5 2.682 -2.51 1 94.69 67 ILE B CA 1
ATOM 1544 C C . ILE B 1 67 ? -10.438 2.43 -4.016 1 94.69 67 ILE B C 1
ATOM 1546 O O . ILE B 1 67 ? -10.867 1.377 -4.492 1 94.69 67 ILE B O 1
ATOM 1550 N N . GLN B 1 68 ? -9.859 3.305 -4.746 1 91.5 68 GLN B N 1
ATOM 1551 C CA . GLN B 1 68 ? -9.812 3.223 -6.203 1 91.5 68 GLN B CA 1
ATOM 1552 C C . GLN B 1 68 ? -8.914 2.078 -6.66 1 91.5 68 GLN B C 1
ATOM 1554 O O . GLN B 1 68 ? -8.992 1.646 -7.812 1 91.5 68 GLN B O 1
ATOM 1559 N N . MET B 1 69 ? -8.055 1.571 -5.762 1 89.75 69 MET B N 1
ATOM 1560 C CA . MET B 1 69 ? -7.137 0.501 -6.129 1 89.75 69 MET B CA 1
ATOM 1561 C C . MET B 1 69 ? -7.801 -0.864 -5.984 1 89.75 69 MET B C 1
ATOM 1563 O O . MET B 1 69 ? -7.316 -1.856 -6.527 1 89.75 69 MET B O 1
ATOM 1567 N N . ILE B 1 70 ? -8.906 -0.888 -5.336 1 94.69 70 ILE B N 1
ATOM 1568 C CA . ILE B 1 70 ? -9.516 -2.156 -4.957 1 94.69 70 ILE B CA 1
ATOM 1569 C C . ILE B 1 70 ? -10.031 -2.875 -6.203 1 94.69 70 ILE B C 1
ATOM 1571 O O . ILE B 1 70 ? -9.695 -4.039 -6.438 1 94.69 70 ILE B O 1
ATOM 1575 N N . PRO B 1 71 ? -10.805 -2.244 -7.059 1 94.94 71 PRO B N 1
ATOM 1576 C CA . PRO B 1 71 ? -11.359 -2.951 -8.219 1 94.94 71 PRO B CA 1
ATOM 1577 C C . PRO B 1 71 ? -10.273 -3.523 -9.133 1 94.94 71 PRO B C 1
ATOM 1579 O O . PRO B 1 71 ? -10.375 -4.672 -9.57 1 94.94 71 PRO B O 1
ATOM 1582 N N . ASN B 1 72 ? -9.273 -2.75 -9.398 1 90.81 72 ASN B N 1
ATOM 1583 C CA . ASN B 1 72 ? -8.188 -3.219 -10.258 1 90.81 72 ASN B CA 1
ATOM 1584 C C . ASN B 1 72 ? -7.426 -4.375 -9.617 1 90.81 72 ASN B C 1
ATOM 1586 O O . ASN B 1 72 ? -7.082 -5.348 -10.289 1 90.81 72 ASN B O 1
ATOM 1590 N N . THR B 1 73 ? -7.184 -4.238 -8.305 1 93.25 73 THR B N 1
ATOM 1591 C CA . THR B 1 73 ? -6.5 -5.309 -7.59 1 93.25 73 THR B CA 1
ATOM 1592 C C . THR B 1 73 ? -7.324 -6.594 -7.617 1 93.25 73 THR B C 1
ATOM 1594 O O . THR B 1 73 ? -6.789 -7.676 -7.859 1 93.25 73 THR B O 1
ATOM 1597 N N . LYS B 1 74 ? -8.594 -6.461 -7.441 1 96.19 74 LYS B N 1
ATOM 1598 C CA . LYS B 1 74 ? -9.477 -7.625 -7.473 1 96.19 74 LYS B CA 1
ATOM 1599 C C . LYS B 1 74 ? -9.492 -8.266 -8.859 1 96.19 74 LYS B C 1
ATOM 1601 O O . LYS B 1 74 ? -9.492 -9.492 -8.977 1 96.19 74 LYS B O 1
ATOM 1606 N N . LYS B 1 75 ? -9.516 -7.418 -9.844 1 95.19 75 LYS B N 1
ATOM 1607 C CA . LYS B 1 75 ? -9.492 -7.945 -11.203 1 95.19 75 LYS B CA 1
ATOM 1608 C C . LYS B 1 75 ? -8.195 -8.711 -11.477 1 95.19 75 LYS B C 1
ATOM 1610 O O . LYS B 1 75 ? -8.227 -9.812 -12.031 1 95.19 75 LYS B O 1
ATOM 1615 N N . ARG B 1 76 ? -7.074 -8.172 -11.055 1 93 76 ARG B N 1
ATOM 1616 C CA . ARG B 1 76 ? -5.785 -8.844 -11.227 1 93 76 ARG B CA 1
ATOM 1617 C C . ARG B 1 76 ? -5.738 -10.148 -10.445 1 93 76 ARG B C 1
ATOM 1619 O O . ARG B 1 76 ? -5.191 -11.148 -10.922 1 93 76 ARG B O 1
ATOM 1626 N N . LEU B 1 77 ? -6.301 -10.117 -9.258 1 96.38 77 LEU B N 1
ATOM 1627 C CA . LEU B 1 77 ? -6.336 -11.328 -8.438 1 96.38 77 LEU B CA 1
ATOM 1628 C C . LEU B 1 77 ? -7.168 -12.414 -9.109 1 96.38 77 LEU B C 1
ATOM 1630 O O . LEU B 1 77 ? -6.77 -13.578 -9.133 1 96.38 77 LEU B O 1
ATOM 1634 N N . GLN B 1 78 ? -8.258 -11.953 -9.672 1 97.25 78 GLN B N 1
ATOM 1635 C CA . GLN B 1 78 ? -9.117 -12.906 -10.367 1 97.25 78 GLN B CA 1
ATOM 1636 C C . GLN B 1 78 ? -8.375 -13.562 -11.531 1 97.25 78 GLN B C 1
ATOM 1638 O O . GLN B 1 78 ? -8.438 -14.781 -11.703 1 97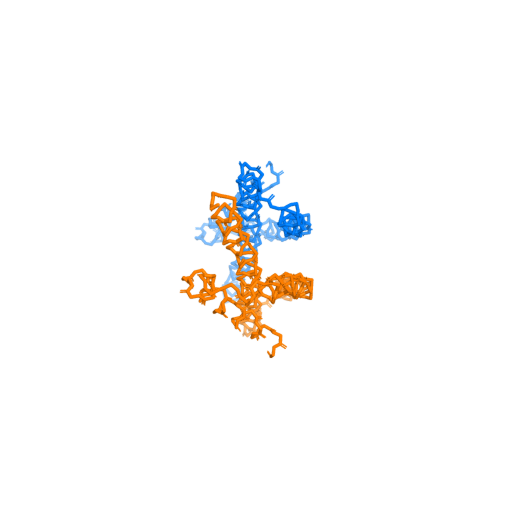.25 78 GLN B O 1
ATOM 1643 N N . ASP B 1 79 ? -7.73 -12.75 -12.305 1 95.25 79 ASP B N 1
ATOM 1644 C CA . ASP B 1 79 ? -6.988 -13.266 -13.453 1 95.25 79 ASP B CA 1
ATOM 1645 C C . ASP B 1 79 ? -5.898 -14.242 -13.008 1 95.25 79 ASP B C 1
ATOM 1647 O O . ASP B 1 79 ? -5.723 -15.305 -13.609 1 95.25 79 ASP B O 1
ATOM 1651 N N . ALA B 1 80 ? -5.152 -13.898 -11.984 1 95.06 80 ALA B N 1
ATOM 1652 C CA . ALA B 1 80 ? -4.078 -14.75 -11.477 1 95.06 80 ALA B CA 1
ATOM 1653 C C . ALA B 1 80 ? -4.629 -16.047 -10.898 1 95.06 80 ALA B C 1
ATOM 1655 O O . ALA B 1 80 ? -4.051 -17.109 -11.094 1 95.06 80 ALA B O 1
ATOM 1656 N N . LEU B 1 81 ? -5.738 -15.93 -10.188 1 98 81 LEU B N 1
ATOM 1657 C CA . LEU B 1 81 ? -6.383 -17.094 -9.594 1 98 81 LEU B CA 1
ATOM 1658 C C . LEU B 1 81 ? -6.859 -18.062 -10.672 1 98 81 LEU B C 1
ATOM 1660 O O . LEU B 1 81 ? -6.672 -19.281 -10.555 1 98 81 LEU B O 1
ATOM 1664 N N . GLU B 1 82 ? -7.445 -17.453 -11.719 1 97.5 82 GLU B N 1
ATOM 1665 C CA . GLU B 1 82 ? -7.887 -18.281 -12.844 1 97.5 82 GLU B CA 1
ATOM 1666 C C . GLU B 1 82 ? -6.711 -19.016 -13.492 1 97.5 82 GLU B C 1
ATOM 1668 O O . GLU B 1 82 ? -6.805 -20.203 -13.805 1 97.5 82 GLU B O 1
ATOM 1673 N N . ASP B 1 83 ? -5.613 -18.328 -13.656 1 95.44 83 ASP B N 1
ATOM 1674 C CA . ASP B 1 83 ? -4.41 -18.922 -14.234 1 95.44 83 ASP B CA 1
ATOM 1675 C C . ASP B 1 83 ? -3.895 -20.078 -13.375 1 95.44 83 ASP B C 1
ATOM 1677 O O . ASP B 1 83 ? -3.586 -21.156 -13.891 1 95.44 83 ASP B O 1
ATOM 1681 N N . LEU B 1 84 ? -3.826 -19.922 -12.102 1 97.19 84 LEU B N 1
ATOM 1682 C CA . LEU B 1 84 ? -3.373 -20.953 -11.172 1 97.19 84 LEU B CA 1
ATOM 1683 C C . LEU B 1 84 ? -4.312 -22.141 -11.195 1 97.19 84 LEU B C 1
ATOM 1685 O O . LEU B 1 84 ? -3.867 -23.281 -11.32 1 97.19 84 LEU B O 1
ATOM 1689 N N . CYS B 1 85 ? -5.562 -21.844 -11.164 1 98.44 85 CYS B N 1
ATOM 1690 C CA . CYS B 1 85 ? -6.547 -22.922 -11.133 1 98.44 85 CYS B CA 1
ATOM 1691 C C . CYS B 1 85 ? -6.527 -23.719 -12.43 1 98.44 85 CYS B C 1
ATOM 1693 O O . CYS B 1 85 ? -6.637 -24.953 -12.406 1 98.44 85 CYS B O 1
ATOM 1695 N N . ASN B 1 86 ? -6.398 -23.016 -13.562 1 97.88 86 ASN B N 1
ATOM 1696 C CA . ASN B 1 86 ? -6.297 -23.719 -14.844 1 97.88 86 ASN B CA 1
ATOM 1697 C C . ASN B 1 86 ? -5.059 -24.609 -14.906 1 97.88 86 ASN B C 1
ATOM 1699 O O . ASN B 1 86 ? -5.125 -25.734 -15.391 1 97.88 86 ASN B O 1
ATOM 1703 N N . PHE B 1 87 ? -3.963 -24.078 -14.383 1 96.81 87 PHE B N 1
ATOM 1704 C CA . PHE B 1 87 ? -2.734 -24.859 -14.359 1 96.81 87 PHE B CA 1
ATOM 1705 C C . PHE B 1 87 ? -2.904 -26.109 -13.492 1 96.81 87 PHE B C 1
ATOM 1707 O O . PHE B 1 87 ? -2.479 -27.203 -13.867 1 96.81 87 PHE B O 1
ATOM 1714 N N . MET B 1 88 ? -3.559 -25.922 -12.344 1 98.12 88 MET B N 1
ATOM 1715 C CA . MET B 1 88 ? -3.779 -27.047 -11.438 1 98.12 88 MET B CA 1
ATOM 1716 C C . MET B 1 88 ? -4.699 -28.078 -12.078 1 98.12 88 MET B C 1
ATOM 1718 O O . MET B 1 88 ? -4.441 -29.281 -11.984 1 98.12 88 MET B O 1
ATOM 1722 N N . LYS B 1 89 ? -5.688 -27.609 -12.781 1 98.19 89 LYS B N 1
ATOM 1723 C CA . LYS B 1 89 ? -6.602 -28.516 -13.469 1 98.19 89 LYS B CA 1
ATOM 1724 C C . LYS B 1 89 ? -5.871 -29.344 -14.523 1 98.19 89 LYS B C 1
ATOM 1726 O O . LYS B 1 89 ? -6.09 -30.547 -14.641 1 98.19 89 LYS B O 1
ATOM 1731 N N . GLU B 1 90 ? -4.938 -28.75 -15.219 1 96.94 90 GLU B N 1
ATOM 1732 C CA . GLU B 1 90 ? -4.18 -29.422 -16.281 1 96.94 90 GLU B CA 1
ATOM 1733 C C . GLU B 1 90 ? -3.223 -30.453 -15.703 1 96.94 90 GLU B C 1
ATOM 1735 O O . GLU B 1 90 ? -2.729 -31.328 -16.422 1 96.94 90 GLU B O 1
ATOM 1740 N N . ASN B 1 91 ? -3 -30.328 -14.383 1 96.31 91 ASN B N 1
ATOM 1741 C CA . ASN B 1 91 ? -1.99 -31.203 -13.789 1 96.31 91 ASN B CA 1
ATOM 1742 C C . ASN B 1 91 ? -2.586 -32.062 -12.688 1 96.31 91 ASN B C 1
ATOM 1744 O O . ASN B 1 91 ? -1.851 -32.688 -11.906 1 96.31 91 ASN B O 1
ATOM 1748 N N . ASP B 1 92 ? -3.943 -32.125 -12.633 1 96.5 92 ASP B N 1
ATOM 1749 C CA . ASP B 1 92 ? -4.594 -32.781 -11.492 1 96.5 92 ASP B CA 1
ATOM 1750 C C . ASP B 1 92 ? -4.645 -34.281 -11.664 1 96.5 92 ASP B C 1
ATOM 1752 O O . ASP B 1 92 ? -5.23 -35 -10.844 1 96.5 92 ASP B O 1
ATOM 1756 N N . THR B 1 93 ? -3.988 -34.906 -12.766 1 95.81 93 THR B N 1
ATOM 1757 C CA . THR B 1 93 ? -3.928 -36.344 -12.938 1 95.81 93 THR B CA 1
ATOM 1758 C C . THR B 1 93 ? -2.551 -36.906 -12.555 1 95.81 93 THR B C 1
ATOM 1760 O O . THR B 1 93 ? -2.334 -38.094 -12.531 1 95.81 93 THR B O 1
ATOM 1763 N N . ASP B 1 94 ? -1.62 -36 -12.32 1 94.94 94 ASP B N 1
ATOM 1764 C CA . ASP B 1 94 ? -0.273 -36.375 -11.898 1 94.94 94 ASP B CA 1
ATOM 1765 C C . ASP B 1 94 ? -0.221 -36.625 -10.391 1 94.94 94 ASP B C 1
ATOM 1767 O O . ASP B 1 94 ? -0.227 -35.688 -9.594 1 94.94 94 ASP B O 1
ATOM 1771 N N . GLN B 1 95 ? -0.076 -37.844 -10.031 1 94.75 95 GLN B N 1
ATOM 1772 C CA . GLN B 1 95 ? -0.147 -38.25 -8.633 1 94.75 95 GLN B CA 1
ATOM 1773 C C . GLN B 1 95 ? 1.003 -37.656 -7.824 1 94.75 95 GLN B C 1
ATOM 1775 O O . GLN B 1 95 ? 0.829 -37.281 -6.66 1 94.75 95 GLN B O 1
ATOM 1780 N N . GLU B 1 96 ? 2.154 -37.562 -8.359 1 93.75 96 GLU B N 1
ATOM 1781 C CA . GLU B 1 96 ? 3.301 -36.969 -7.688 1 93.75 96 GLU B CA 1
ATOM 1782 C C . GLU B 1 96 ? 3.07 -35.469 -7.414 1 93.75 96 GLU B C 1
ATOM 1784 O O . GLU B 1 96 ? 3.451 -34.969 -6.359 1 93.75 96 GLU B O 1
ATOM 1789 N N . MET B 1 97 ? 2.393 -34.875 -8.328 1 95.31 97 MET B N 1
ATOM 1790 C CA . MET B 1 97 ? 2.074 -33.469 -8.195 1 95.31 97 MET B CA 1
ATOM 1791 C C . MET B 1 97 ? 1.021 -33.25 -7.113 1 95.31 97 MET B C 1
ATOM 1793 O O . MET B 1 97 ? 1.216 -32.438 -6.207 1 95.31 97 MET B O 1
ATOM 1797 N N . ILE B 1 98 ? -0.065 -33.969 -7.156 1 96.75 98 ILE B N 1
ATOM 1798 C CA . ILE B 1 98 ? -1.203 -33.719 -6.285 1 96.75 98 ILE B CA 1
ATOM 1799 C C . ILE B 1 98 ? -0.864 -34.125 -4.852 1 96.75 98 ILE B C 1
ATOM 1801 O O . ILE B 1 98 ? -1.493 -33.656 -3.9 1 96.75 98 ILE B O 1
ATOM 1805 N N . SER B 1 99 ? 0.169 -34.969 -4.672 1 97 99 SER B N 1
ATOM 1806 C CA . SER B 1 99 ? 0.563 -35.375 -3.336 1 97 99 SER B CA 1
ATOM 1807 C C . SER B 1 99 ? 1.683 -34.531 -2.779 1 97 99 SER B C 1
ATOM 1809 O O . SER B 1 99 ? 2.135 -34.719 -1.65 1 97 99 SER B O 1
ATOM 1811 N N . SER B 1 100 ? 2.113 -33.531 -3.535 1 96.56 100 SER B N 1
ATOM 1812 C CA . SER B 1 100 ? 3.256 -32.719 -3.158 1 96.56 100 SER B CA 1
ATOM 1813 C C . SER B 1 100 ? 2.852 -31.625 -2.158 1 96.56 100 SER B C 1
ATOM 1815 O O . SER B 1 100 ? 1.675 -31.281 -2.059 1 96.56 100 SER B O 1
ATOM 1817 N N . GLU B 1 101 ? 3.844 -31.188 -1.45 1 97.25 101 GLU B N 1
ATOM 1818 C CA . GLU B 1 101 ? 3.635 -30.047 -0.551 1 97.25 101 GLU B CA 1
ATOM 1819 C C . GLU B 1 101 ? 3.256 -28.797 -1.325 1 97.25 101 GLU B C 1
ATOM 1821 O O . GLU B 1 101 ? 2.445 -28 -0.859 1 97.25 101 GLU B O 1
ATOM 1826 N N . GLU B 1 102 ? 3.773 -28.609 -2.473 1 97.31 102 GLU B N 1
ATOM 1827 C CA . GLU B 1 102 ? 3.475 -27.469 -3.326 1 97.31 102 GLU B CA 1
ATOM 1828 C C . GLU B 1 102 ? 1.994 -27.422 -3.693 1 97.31 102 GLU B C 1
ATOM 1830 O O . GLU B 1 102 ? 1.387 -26.344 -3.715 1 97.31 102 GLU B O 1
ATOM 1835 N N . TRP B 1 103 ? 1.46 -28.562 -3.982 1 98.38 103 TRP B N 1
ATOM 1836 C CA . TRP B 1 103 ? 0.045 -28.656 -4.324 1 98.38 103 TRP B CA 1
ATOM 1837 C C . TRP B 1 103 ? -0.83 -28.281 -3.133 1 98.38 103 TRP B C 1
ATOM 1839 O O . TRP B 1 103 ? -1.777 -27.5 -3.27 1 98.38 103 TRP B O 1
ATOM 1849 N N . ALA B 1 104 ? -0.476 -28.812 -2.01 1 98.56 104 ALA B N 1
ATOM 1850 C CA . ALA B 1 104 ? -1.23 -28.5 -0.796 1 98.56 104 ALA B CA 1
ATOM 1851 C C . ALA B 1 104 ? -1.19 -27.016 -0.49 1 98.56 104 ALA B C 1
ATOM 1853 O O . ALA B 1 104 ? -2.215 -26.406 -0.155 1 98.56 104 ALA B O 1
ATOM 1854 N N . GLU B 1 105 ? -0.042 -26.484 -0.591 1 98.5 105 GLU B N 1
ATOM 1855 C CA . GLU B 1 105 ? 0.099 -25.047 -0.367 1 98.5 105 GLU B CA 1
ATOM 1856 C C . GLU B 1 105 ? -0.716 -24.234 -1.379 1 98.5 105 GLU B C 1
ATOM 1858 O O . GLU B 1 105 ? -1.341 -23.234 -1.026 1 98.5 105 GLU B O 1
ATOM 1863 N N . SER B 1 106 ? -0.726 -24.625 -2.578 1 98.62 106 SER B N 1
ATOM 1864 C CA . SER B 1 106 ? -1.491 -23.953 -3.621 1 98.62 106 SER B CA 1
ATOM 1865 C C . SER B 1 106 ? -2.986 -24 -3.32 1 98.62 106 SER B C 1
ATOM 1867 O O . SER B 1 106 ? -3.689 -23 -3.527 1 98.62 106 SER B O 1
ATOM 1869 N N . ASN B 1 107 ? -3.404 -25.125 -2.814 1 98.69 107 ASN B N 1
ATOM 1870 C CA . ASN B 1 107 ? -4.809 -25.219 -2.42 1 98.69 107 ASN B CA 1
ATOM 1871 C C . ASN B 1 107 ? -5.152 -24.203 -1.336 1 98.69 107 ASN B C 1
ATOM 1873 O O . ASN B 1 107 ? -6.199 -23.562 -1.396 1 98.69 107 ASN B O 1
ATOM 1877 N N . ARG B 1 108 ? -4.27 -24.109 -0.419 1 98.62 108 ARG B N 1
ATOM 1878 C CA . ARG B 1 108 ? -4.5 -23.141 0.647 1 98.62 108 ARG B CA 1
ATOM 1879 C C . ARG B 1 108 ? -4.543 -21.719 0.095 1 98.62 108 ARG B C 1
ATOM 1881 O O . ARG B 1 108 ? -5.391 -20.922 0.491 1 98.62 108 ARG B O 1
ATOM 1888 N N . ILE B 1 109 ? -3.664 -21.406 -0.787 1 98.69 109 ILE B N 1
ATOM 1889 C CA . ILE B 1 109 ? -3.58 -20.078 -1.399 1 98.69 109 ILE B CA 1
ATOM 1890 C C . ILE B 1 109 ? -4.852 -19.797 -2.201 1 98.69 109 ILE B C 1
ATOM 1892 O O . ILE B 1 109 ? -5.406 -18.703 -2.135 1 98.69 109 ILE B O 1
ATOM 1896 N N . VAL B 1 110 ? -5.324 -20.781 -2.926 1 98.75 110 VAL B N 1
ATOM 1897 C CA . VAL B 1 110 ? -6.547 -20.656 -3.709 1 98.75 110 VAL B CA 1
ATOM 1898 C C . VAL B 1 110 ? -7.727 -20.359 -2.785 1 98.75 110 VAL B C 1
ATOM 1900 O O . VAL B 1 110 ? -8.516 -19.453 -3.053 1 98.75 110 VAL B O 1
ATOM 1903 N N . GLU B 1 111 ? -7.758 -21.062 -1.725 1 98.38 111 GLU B N 1
ATOM 1904 C CA . GLU B 1 111 ? -8.852 -20.875 -0.778 1 98.38 111 GLU B CA 1
ATOM 1905 C C . GLU B 1 111 ? -8.812 -19.469 -0.176 1 98.38 111 GLU B C 1
ATOM 1907 O O . GLU B 1 111 ? -9.844 -18.797 -0.08 1 98.38 111 GLU B O 1
ATOM 1912 N N . GLN B 1 112 ? -7.695 -19.094 0.235 1 98.25 112 GLN B N 1
ATOM 1913 C CA . GLN B 1 112 ? -7.535 -17.766 0.806 1 98.25 112 GLN B CA 1
ATOM 1914 C C . GLN B 1 112 ? -7.902 -16.688 -0.208 1 98.25 112 GLN B C 1
ATOM 1916 O O . GLN B 1 112 ? -8.586 -15.711 0.129 1 98.25 112 GLN B O 1
ATOM 1921 N N . ALA B 1 113 ? -7.453 -16.766 -1.378 1 98.44 113 ALA B N 1
ATOM 1922 C CA . ALA B 1 113 ? -7.711 -15.789 -2.43 1 98.44 113 ALA B CA 1
ATOM 1923 C C . ALA B 1 113 ? -9.203 -15.711 -2.752 1 98.44 113 ALA B C 1
ATOM 1925 O O . ALA B 1 113 ? -9.727 -14.633 -3.018 1 98.44 113 ALA B O 1
ATOM 1926 N N . ARG B 1 114 ? -9.898 -16.844 -2.705 1 98.19 114 ARG B N 1
ATOM 1927 C CA . ARG B 1 114 ? -11.32 -16.891 -3.029 1 98.19 114 ARG B CA 1
ATOM 1928 C C . ARG B 1 114 ? -12.141 -16.109 -2.01 1 98.19 114 ARG B C 1
ATOM 1930 O O . ARG B 1 114 ? -13.195 -15.562 -2.34 1 98.19 114 ARG B O 1
ATOM 1937 N N . GLU B 1 115 ? -11.617 -16.016 -0.805 1 97.06 115 GLU B N 1
ATOM 1938 C CA . GLU B 1 115 ? -12.305 -15.273 0.247 1 97.06 115 GLU B CA 1
ATOM 1939 C C . GLU B 1 115 ? -12.445 -13.797 -0.117 1 97.06 115 GLU B C 1
ATOM 1941 O O . GLU B 1 115 ? -13.336 -13.109 0.386 1 97.06 115 GLU B O 1
ATOM 1946 N N . VAL B 1 116 ? -11.555 -13.32 -0.955 1 96.75 116 VAL B N 1
ATOM 1947 C CA . VAL B 1 116 ? -11.57 -11.922 -1.37 1 96.75 116 VAL B CA 1
ATOM 1948 C C . VAL B 1 116 ? -12.828 -11.641 -2.188 1 96.75 116 VAL B C 1
ATOM 1950 O O . VAL B 1 116 ? -13.32 -10.508 -2.221 1 96.75 116 VAL B O 1
ATOM 1953 N N . PHE B 1 117 ? -13.344 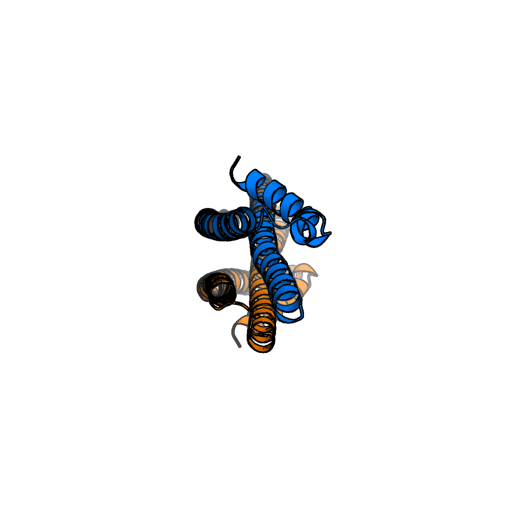-12.586 -2.846 1 95.56 117 PHE B N 1
ATOM 1954 C CA . PHE B 1 117 ? -14.43 -12.414 -3.797 1 95.56 117 PHE B CA 1
ATOM 1955 C C . PHE B 1 117 ? -15.766 -12.797 -3.164 1 95.56 117 PHE B C 1
ATOM 1957 O O . PHE B 1 117 ? -16.812 -12.734 -3.818 1 95.56 117 PHE B O 1
ATOM 1964 N N . PHE B 1 118 ? -15.805 -13.312 -1.963 1 86.75 118 PHE B N 1
ATOM 1965 C CA . PHE B 1 118 ? -17.031 -13.609 -1.237 1 86.75 118 PHE B CA 1
ATOM 1966 C C . PHE B 1 118 ? -17.281 -12.57 -0.152 1 86.75 118 PHE B C 1
ATOM 1968 O O . PHE B 1 118 ? -16.344 -11.953 0.354 1 86.75 118 PHE B O 1
#

Organism: NCBI:txid5963

Secondary structure (DSSP, 8-state):
-HHHHHHHHHHHHHHHHHHHHHHHHHHHHHHHHHHHHHHHHHHHHHHHTT--HHHHHHHHHHHHHHHTHHHHHHHHHHHHHHHHHHHHHHTTT-HHHHTSHHHHHHHHHHHHHHGGG-/-HHHHHHHHHHHHHHHHHHHHHHHHHHHHHHHHHHHHHHHHHHHHHHHTT--HHHHHHHHHHHHHHHTHHHHHHHHHHHHHHHHHHHHHHTTT-HHHHTSHHHHHHHHHHHHHHGGG-

Solvent-accessible surface area (backbone atoms only — not comparable to full-atom values): 12620 Å² total; per-residue (Å²): 115,68,66,58,53,50,51,49,52,49,50,52,50,50,48,51,51,39,38,49,52,33,48,51,44,42,50,51,49,51,50,46,53,52,49,44,52,53,44,52,52,50,47,52,53,32,61,74,66,66,46,53,70,67,58,48,50,52,50,48,52,54,38,50,55,53,58,66,47,47,64,59,47,51,51,52,35,48,54,37,43,50,52,37,50,53,53,47,61,78,43,68,82,40,65,71,49,63,71,30,69,67,41,52,51,39,51,52,46,52,54,58,47,51,53,74,79,101,115,70,65,58,54,50,52,50,54,49,48,51,50,50,49,50,52,39,38,50,52,31,47,52,44,43,50,52,49,51,49,46,52,53,50,45,53,54,43,52,52,48,48,52,53,33,61,76,65,67,45,53,68,67,60,47,51,53,50,48,53,55,39,50,55,51,58,65,46,46,62,59,47,50,50,52,36,48,54,37,44,51,52,36,51,52,53,47,61,78,42,68,81,40,66,73,50,64,70,28,68,66,40,53,52,38,50,52,46,51,53,58,48,51,53,74,78,100

Sequence (236 aa):
MDIIYKMEADNKRQLKIKSGVVKRITREHDSYQKEIQKDKDRIEKLRDNNGGEHAIRKQEEVLQETIQMIPNTKKRLQDALEDLCNFMKENDTDQEMISSEEWAESNRIVEQAREVFFMDIIYKMEADNKRQLKIKSGVVKRITREHDSYQKEIQKDKDRIEKLRDNNGGEHAIRKQEEVLQETIQMIPNTKKRLQDALEDLCNFMKENDTDQEMISSEEWAESNRIVEQAREVFF

Radius of gyration: 24.17 Å; Cα contacts (8 Å, |Δi|>4): 173; chains: 2; bounding box: 34×78×48 Å

Foldseek 3Di:
DVVVVVVLVVLLVVLLVLLVQLLVLLVVLVVLVVVLVVLVVVLVVCVVVVNDPVVSVVSVVVNVVSVVVNVVSLVSSVVSLVVSVVSCVVCVVPPCNCPDPSNVSSVVSSVSSVVSVD/DVVVVVVLVVLLVVLLVLLVQLLVLLVVLVVLVVVLVVLVVVLVVCVVVVNDPVVSVVSVVVNVVSVVVNVVSLVSSVVSLVVSVVSCVVCVVPPCNCPDPSNVSSVVSSVSSVVSVD

InterPro domains:
  IPR004226 Tubulin binding cofactor A [PF02970] (12-109)
  IPR004226 Tubulin binding cofactor A [PTHR21500] (7-115)
  IPR036126 Tubulin binding cofactor A superfamily [SSF46988] (12-113)